Protein AF-A0A423GDA8-F1 (afdb_monomer_lite)

pLDDT: mean 80.66, std 14.63, range [35.34, 95.5]

Organism: NCBI:txid930166

Sequence (223 aa):
MKLKFILSGLAVFILALLLGIWLLYCAKISGSEFVGFIIAFAMFGLVLGFLPEIQELSLGGNVVKFKEIKREAEIAIEQLKMARLDLMKYSLATVVGGRRDADQELYEIDPRIERYYLMVDIAEKQGIAALMSPELSKAAEILLKSVTYVLQCRMLGGELQFDSEVIYQPLQLSALVLSDKALMGAKKHEDTLEGFKSQVLEILGVYTKLFSVYEKYHQGKPS

Radius of gyration: 35.89 Å; chains: 1; bounding box: 84×36×87 Å

Structure (mmCIF, N/CA/C/O backbone):
data_AF-A0A423GDA8-F1
#
_entry.id   AF-A0A423GDA8-F1
#
loop_
_atom_site.group_PDB
_atom_site.id
_atom_site.type_symbol
_atom_site.label_atom_id
_atom_site.label_alt_id
_atom_site.label_comp_id
_atom_site.label_asym_id
_atom_site.label_entity_id
_atom_site.label_seq_id
_atom_site.pdbx_PDB_ins_code
_atom_site.Cartn_x
_atom_site.Cartn_y
_atom_site.Cartn_z
_atom_site.occupancy
_atom_site.B_iso_or_equiv
_atom_site.auth_seq_id
_atom_site.auth_comp_id
_atom_site.auth_asym_id
_atom_site.auth_atom_id
_atom_site.pdbx_PDB_model_num
ATOM 1 N N . MET A 1 1 ? -21.762 -7.969 49.033 1.00 61.94 1 MET A N 1
ATOM 2 C CA . MET A 1 1 ? -22.958 -7.271 48.499 1.00 61.94 1 MET A CA 1
ATOM 3 C C . MET A 1 1 ? -23.594 -8.035 47.335 1.00 61.94 1 MET A C 1
ATOM 5 O O . MET A 1 1 ? -24.790 -8.279 47.401 1.00 61.94 1 MET A O 1
ATOM 9 N N . LYS A 1 2 ? -22.806 -8.511 46.356 1.00 66.75 2 LYS A N 1
ATOM 10 C CA . LYS A 1 2 ? -23.250 -9.290 45.175 1.00 66.75 2 LYS A CA 1
ATOM 11 C C . LYS A 1 2 ? -24.205 -10.454 45.467 1.00 66.75 2 LYS A C 1
ATOM 13 O O . LYS A 1 2 ? -25.259 -10.551 44.852 1.00 66.75 2 LYS A O 1
ATOM 18 N N . LEU A 1 3 ? -23.895 -11.268 46.478 1.00 78.19 3 LEU A N 1
ATOM 19 C CA . LEU A 1 3 ? -24.734 -12.411 46.858 1.00 78.19 3 LEU A CA 1
ATOM 20 C C . LEU A 1 3 ? -26.174 -12.003 47.222 1.00 78.19 3 LEU A C 1
ATOM 22 O O . LEU A 1 3 ? -27.106 -12.731 46.908 1.00 78.19 3 LEU A O 1
ATOM 26 N N . LYS A 1 4 ? -26.378 -10.822 47.826 1.00 83.12 4 LYS A N 1
ATOM 27 C CA . LYS A 1 4 ? -27.717 -10.345 48.213 1.00 83.12 4 LYS A CA 1
ATOM 28 C C . LYS A 1 4 ? -28.581 -9.985 46.997 1.00 83.12 4 LYS A C 1
ATOM 30 O O . LYS A 1 4 ? -29.772 -10.261 47.026 1.00 83.12 4 LYS A O 1
ATOM 35 N N . PHE A 1 5 ? -27.983 -9.430 45.940 1.00 83.44 5 PHE A N 1
ATOM 36 C CA . PHE A 1 5 ? -28.680 -9.084 44.692 1.00 83.44 5 PHE A CA 1
ATOM 37 C C . PHE A 1 5 ? -29.019 -10.316 43.849 1.00 83.44 5 PHE A C 1
ATOM 39 O O . PHE A 1 5 ? -30.110 -10.414 43.293 1.00 83.44 5 PHE A O 1
ATOM 46 N N . ILE A 1 6 ? -28.114 -11.298 43.814 1.00 85.88 6 ILE A N 1
ATOM 47 C CA . ILE A 1 6 ? -28.376 -12.592 43.171 1.00 85.88 6 ILE A CA 1
ATOM 48 C C . ILE A 1 6 ? -29.514 -13.316 43.904 1.00 85.88 6 ILE A C 1
ATOM 50 O O . ILE A 1 6 ? -30.458 -13.783 43.271 1.00 85.88 6 ILE A O 1
ATOM 54 N N . LEU A 1 7 ? -29.474 -13.344 45.242 1.00 88.81 7 LEU A N 1
ATOM 55 C CA . LEU A 1 7 ? -30.542 -13.926 46.059 1.00 88.81 7 LEU A CA 1
ATOM 56 C C . LEU A 1 7 ? -31.876 -13.188 45.885 1.00 88.81 7 LEU A C 1
ATOM 58 O O . LEU A 1 7 ? -32.914 -13.839 45.813 1.00 88.81 7 LEU A O 1
ATOM 62 N N . SER A 1 8 ? -31.872 -11.855 45.776 1.00 87.25 8 SER A N 1
ATOM 63 C CA . SER A 1 8 ? -33.102 -11.093 45.540 1.00 87.25 8 SER A CA 1
ATOM 64 C C . SER A 1 8 ? -33.670 -11.326 44.139 1.00 87.25 8 SER A C 1
ATOM 66 O O . SER A 1 8 ? -34.877 -11.487 44.002 1.00 87.25 8 SER A O 1
ATOM 68 N N . GLY A 1 9 ? -32.821 -11.398 43.106 1.00 87.56 9 GLY A N 1
ATOM 69 C CA . GLY A 1 9 ? -33.244 -11.728 41.741 1.00 87.56 9 GLY A CA 1
ATOM 70 C C . GLY A 1 9 ? -33.853 -13.131 41.650 1.00 87.56 9 GLY A C 1
ATOM 71 O O . GLY A 1 9 ? -34.925 -13.304 41.071 1.00 87.56 9 GLY A O 1
ATOM 72 N N . LEU A 1 10 ? -33.226 -14.115 42.307 1.00 89.56 10 LEU A N 1
ATOM 73 C CA . LEU A 1 10 ? -33.748 -15.480 42.409 1.00 89.56 10 LEU A CA 1
ATOM 74 C C . LEU A 1 10 ? -35.091 -15.521 43.158 1.00 89.56 10 LEU A C 1
ATOM 76 O O . LEU A 1 10 ? -36.026 -16.179 42.708 1.00 89.56 10 LEU A O 1
ATOM 80 N N . ALA A 1 11 ? -35.213 -14.792 44.271 1.00 90.81 11 ALA A N 1
ATOM 81 C CA . ALA A 1 11 ? -36.449 -14.726 45.048 1.00 90.81 11 ALA A CA 1
ATOM 82 C C . ALA A 1 11 ? -37.612 -14.125 44.241 1.00 90.81 11 ALA A C 1
ATOM 84 O O . ALA A 1 11 ? -38.716 -14.669 44.264 1.00 90.81 11 ALA A O 1
ATOM 85 N N . VAL A 1 12 ? -37.362 -13.049 43.486 1.00 89.75 12 VAL A N 1
ATOM 86 C CA . VAL A 1 12 ? -38.362 -12.433 42.597 1.00 89.75 12 VAL A CA 1
ATOM 87 C C . VAL A 1 12 ? -38.801 -13.412 41.508 1.00 89.75 12 VAL A C 1
ATOM 89 O O . VAL A 1 12 ? -39.996 -13.524 41.241 1.00 89.75 12 VAL A O 1
ATOM 92 N N . PHE A 1 13 ? -37.866 -14.161 40.918 1.00 90.56 13 PHE A N 1
ATOM 93 C CA . PHE A 1 13 ? -38.194 -15.151 39.893 1.00 90.56 13 PHE A CA 1
ATOM 94 C C . PHE A 1 13 ? -39.035 -16.309 40.444 1.00 90.56 13 PHE A C 1
ATOM 96 O O . PHE A 1 13 ? -40.042 -16.671 39.842 1.00 90.56 13 PHE A O 1
ATOM 103 N N . ILE A 1 14 ? -38.677 -16.852 41.613 1.00 92.44 14 ILE A N 1
ATOM 104 C CA . ILE A 1 14 ? -39.451 -17.918 42.272 1.00 92.44 14 ILE A CA 1
ATOM 105 C C . ILE A 1 14 ? -40.867 -17.430 42.600 1.00 92.44 14 ILE A C 1
ATOM 107 O O . ILE A 1 14 ? -41.840 -18.145 42.361 1.00 92.44 14 ILE A O 1
ATOM 111 N N . LEU A 1 15 ? -40.999 -16.204 43.110 1.00 93.25 15 LEU A N 1
ATOM 112 C CA . LEU A 1 15 ? -42.295 -15.625 43.452 1.00 93.25 15 LEU A CA 1
ATOM 113 C C . LEU A 1 15 ? -43.159 -15.388 42.206 1.00 93.25 15 LEU A C 1
ATOM 115 O O . LEU A 1 15 ? -44.347 -15.708 42.215 1.00 93.25 15 LEU A O 1
ATOM 119 N N . ALA A 1 16 ? -42.560 -14.908 41.115 1.00 91.00 16 ALA A N 1
ATOM 120 C CA . ALA A 1 16 ? -43.233 -14.791 39.827 1.00 91.00 16 ALA A CA 1
ATOM 121 C C . ALA A 1 16 ? -43.655 -16.163 39.281 1.00 91.00 16 ALA A C 1
ATOM 123 O O . ALA A 1 16 ? -44.766 -16.306 38.784 1.00 91.00 16 ALA A O 1
ATOM 124 N N . LEU A 1 17 ? -42.827 -17.197 39.425 1.00 92.25 17 LEU A N 1
ATOM 125 C CA . LEU A 1 17 ? -43.158 -18.545 38.968 1.00 92.25 17 LEU A CA 1
ATOM 126 C C . LEU A 1 17 ? -44.370 -19.113 39.719 1.00 92.25 17 LEU A C 1
ATOM 128 O O . LEU A 1 17 ? -45.304 -19.610 39.089 1.00 92.25 17 LEU A O 1
ATOM 132 N N . LEU A 1 18 ? -44.406 -18.964 41.046 1.00 94.38 18 LEU A N 1
ATOM 133 C CA . LEU A 1 18 ? -45.558 -19.354 41.865 1.00 94.38 18 LEU A CA 1
ATOM 134 C C . LEU A 1 18 ? -46.826 -18.575 41.481 1.00 94.38 18 LEU A C 1
ATOM 136 O O . LEU A 1 18 ? -47.890 -19.174 41.325 1.00 94.38 18 LEU A O 1
ATOM 140 N N . LEU A 1 19 ? -46.711 -17.258 41.276 1.00 92.75 19 LEU A N 1
ATOM 141 C CA . LEU A 1 19 ? -47.828 -16.412 40.849 1.00 92.75 19 LEU A CA 1
ATOM 142 C C . LEU A 1 19 ? -48.338 -16.801 39.452 1.00 92.75 19 LEU A C 1
ATOM 144 O O . LEU A 1 19 ? -49.544 -16.881 39.232 1.00 92.75 19 LEU A O 1
ATOM 148 N N . GLY A 1 20 ? -47.428 -17.070 38.516 1.00 91.75 20 GLY A N 1
ATOM 149 C CA . GLY A 1 20 ? -47.751 -17.485 37.154 1.00 91.75 20 GLY A CA 1
ATOM 150 C C . GLY A 1 20 ? -48.481 -18.826 37.125 1.00 91.75 20 GLY A C 1
ATOM 151 O O . GLY A 1 20 ? -49.491 -18.950 36.435 1.00 91.75 20 GLY A O 1
ATOM 152 N N . ILE A 1 21 ? -48.029 -19.807 37.918 1.00 92.31 21 ILE A N 1
ATOM 153 C CA . ILE A 1 21 ? -48.708 -21.106 38.056 1.00 92.31 21 ILE A CA 1
ATOM 154 C C . ILE A 1 21 ? -50.105 -20.922 38.652 1.00 92.31 21 ILE A C 1
ATOM 156 O O . ILE A 1 21 ? -51.064 -21.502 38.146 1.00 92.31 21 ILE A O 1
ATOM 160 N N . TRP A 1 22 ? -50.240 -20.093 39.692 1.00 94.31 22 TRP A N 1
ATOM 161 C CA . TRP A 1 22 ? -51.544 -19.783 40.280 1.00 94.31 22 TRP A CA 1
ATOM 162 C C . TRP A 1 22 ? -52.491 -19.167 39.242 1.00 94.31 22 TRP A C 1
ATOM 164 O O . TRP A 1 22 ? -53.631 -19.606 39.095 1.00 94.31 22 TRP A O 1
ATOM 174 N N . LEU A 1 23 ? -52.032 -18.152 38.505 1.00 90.88 23 LEU A N 1
ATOM 175 C CA . LEU A 1 23 ? -52.826 -17.464 37.482 1.00 90.88 23 LEU A CA 1
ATOM 176 C C . LEU A 1 23 ? -53.257 -18.407 36.353 1.00 90.88 23 LEU A C 1
ATOM 178 O O . LEU A 1 23 ? -54.398 -18.316 35.889 1.00 90.88 23 LEU A O 1
ATOM 182 N N . LEU A 1 24 ? -52.372 -19.321 35.948 1.00 90.94 24 LEU A N 1
ATOM 183 C CA . LEU A 1 24 ? -52.668 -20.348 34.953 1.00 90.94 24 LEU A CA 1
ATOM 184 C C . LEU A 1 24 ? -53.720 -21.337 35.477 1.00 90.94 24 LEU A C 1
ATOM 186 O O . LEU A 1 24 ? -54.671 -21.652 34.766 1.00 90.94 24 LEU A O 1
ATOM 190 N N . TYR A 1 25 ? -53.607 -21.768 36.737 1.00 92.31 25 TYR A N 1
ATOM 191 C CA . TYR A 1 25 ? -54.580 -22.665 37.370 1.00 92.31 25 TYR A CA 1
ATOM 192 C C . TYR A 1 25 ? -55.969 -22.023 37.510 1.00 92.31 25 TYR A C 1
ATOM 194 O O . TYR A 1 25 ? -56.986 -22.675 37.286 1.00 92.31 25 TYR A O 1
ATOM 202 N N . CYS A 1 26 ? -56.033 -20.723 37.810 1.00 91.81 26 CYS A N 1
ATOM 203 C CA . CYS A 1 26 ? -57.285 -19.962 37.840 1.00 91.81 26 CYS A CA 1
ATOM 204 C C . CYS A 1 26 ? -57.837 -19.603 36.446 1.00 91.81 26 CYS A C 1
ATOM 206 O O . CYS A 1 26 ? -58.804 -18.841 36.372 1.00 91.81 26 CYS A O 1
ATOM 208 N N . ALA A 1 27 ? -57.224 -20.094 35.359 1.00 88.94 27 ALA A N 1
ATOM 209 C CA . ALA A 1 27 ? -57.578 -19.789 33.970 1.00 88.94 27 ALA A CA 1
ATOM 210 C C . ALA A 1 27 ? -57.648 -18.277 33.662 1.00 88.94 27 ALA A C 1
ATOM 212 O O . ALA A 1 27 ? -58.421 -17.836 32.813 1.00 88.94 27 ALA A O 1
ATOM 213 N N . LYS A 1 28 ? -56.857 -17.461 34.377 1.00 89.88 28 LYS A N 1
ATOM 214 C CA . LYS A 1 28 ? -56.782 -16.001 34.179 1.00 89.88 28 LYS A CA 1
ATOM 215 C C . LYS A 1 28 ? -55.814 -15.602 33.072 1.00 89.88 28 LYS A C 1
ATOM 217 O O . LYS A 1 28 ? -55.936 -14.501 32.549 1.00 89.88 28 LYS A O 1
ATOM 222 N N . ILE A 1 29 ? -54.876 -16.487 32.749 1.00 91.62 29 ILE A N 1
ATOM 223 C CA . ILE A 1 29 ? -53.926 -16.354 31.647 1.00 91.62 29 ILE A CA 1
ATOM 224 C C . ILE A 1 29 ? -53.916 -17.655 30.843 1.00 91.62 29 ILE A C 1
ATOM 226 O O . ILE A 1 29 ? -54.099 -18.743 31.392 1.00 91.62 29 ILE A O 1
ATOM 230 N N . SER A 1 30 ? -53.701 -17.541 29.541 1.00 91.62 30 SER A N 1
ATOM 231 C CA . SER A 1 30 ? -53.479 -18.661 28.630 1.00 91.62 30 SER A CA 1
ATOM 232 C C . SER A 1 30 ? -52.065 -19.236 28.776 1.00 91.62 30 SER A C 1
ATOM 234 O O . SER A 1 30 ? -51.155 -18.593 29.305 1.00 91.62 30 SER A O 1
ATOM 236 N N . GLY A 1 31 ? -51.845 -20.449 28.260 1.00 85.00 31 GLY A N 1
ATOM 237 C CA . GLY A 1 31 ? -50.523 -21.085 28.286 1.00 85.00 31 GLY A CA 1
ATOM 238 C C . GLY A 1 31 ? -49.433 -20.248 27.600 1.00 85.00 31 GLY A C 1
ATOM 239 O O . GLY A 1 31 ? -48.315 -20.171 28.103 1.00 85.00 31 GLY A O 1
ATOM 240 N N . SER A 1 32 ? -49.758 -19.555 26.504 1.00 88.38 32 SER A N 1
ATOM 241 C CA . SER A 1 32 ? -48.828 -18.641 25.825 1.00 88.38 32 SER A CA 1
ATOM 242 C C . SER A 1 32 ? -48.494 -17.405 26.662 1.00 88.38 32 SER A C 1
ATOM 244 O O . SER A 1 32 ? -47.336 -16.993 26.716 1.00 88.38 32 SER A O 1
ATOM 246 N N . GLU A 1 33 ? -49.483 -16.833 27.352 1.00 88.31 33 GLU A N 1
ATOM 247 C CA . GLU A 1 33 ? -49.284 -15.675 28.235 1.00 88.31 33 GLU A CA 1
ATOM 248 C C . GLU A 1 33 ? -48.465 -16.046 29.474 1.00 88.31 33 GLU A C 1
ATOM 250 O O . GLU A 1 33 ? -47.612 -15.269 29.895 1.00 88.31 33 GLU A O 1
ATOM 255 N N . PHE A 1 34 ? -48.649 -17.255 30.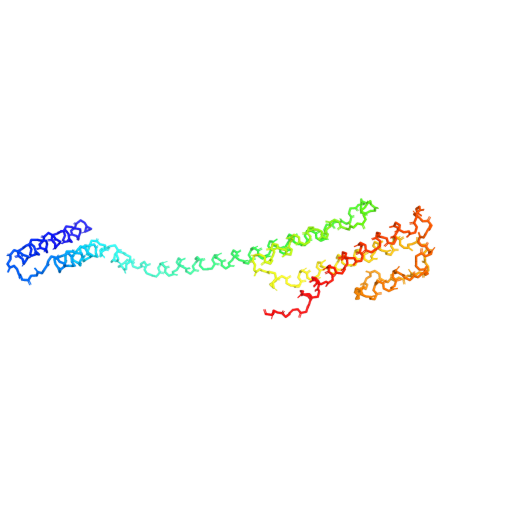012 1.00 90.25 34 PHE A N 1
ATOM 256 C CA . PHE A 1 34 ? -47.809 -17.789 31.084 1.00 90.25 34 PHE A CA 1
ATOM 257 C C . PHE A 1 34 ? -46.338 -17.883 30.662 1.00 90.25 34 PHE A C 1
ATOM 259 O O . PHE A 1 34 ? -45.464 -17.410 31.386 1.00 90.25 34 PHE A O 1
ATOM 266 N N . VAL A 1 35 ? -46.045 -18.426 29.476 1.00 90.00 35 VAL A N 1
ATOM 267 C CA . VAL A 1 35 ? -44.662 -18.504 28.975 1.00 90.00 35 VAL A CA 1
ATOM 268 C C . VAL A 1 35 ? -44.058 -17.105 28.820 1.00 90.00 35 VAL A C 1
ATOM 270 O O . VAL A 1 35 ? -42.944 -16.869 29.288 1.00 90.00 35 VAL A O 1
ATOM 273 N N . GLY A 1 36 ? -44.802 -16.157 28.241 1.00 89.25 36 GLY A N 1
ATOM 274 C CA . GLY A 1 36 ? -44.364 -14.761 28.129 1.00 89.25 36 GLY A CA 1
ATOM 275 C C . GLY A 1 36 ? -44.095 -14.109 29.490 1.00 89.25 36 GLY A C 1
ATOM 276 O O . GLY A 1 36 ? -43.071 -13.449 29.672 1.00 89.25 36 GLY A O 1
ATOM 277 N N . PHE A 1 37 ? -44.965 -14.358 30.470 1.00 88.69 37 PHE A N 1
ATOM 278 C CA . PHE A 1 37 ? -44.820 -13.879 31.843 1.00 88.69 37 PHE A CA 1
ATOM 279 C C . PHE A 1 37 ? -43.548 -14.426 32.511 1.00 88.69 37 PHE A C 1
ATOM 281 O O . PHE A 1 37 ? -42.764 -13.660 33.072 1.00 88.69 37 PHE A O 1
ATOM 288 N N . ILE A 1 38 ? -43.287 -15.732 32.398 1.00 92.31 38 ILE A N 1
ATOM 289 C CA . ILE A 1 38 ? -42.083 -16.354 32.967 1.00 92.31 38 ILE A CA 1
ATOM 290 C C . ILE A 1 38 ? -40.809 -15.825 32.299 1.00 92.31 38 ILE A C 1
ATOM 292 O O . ILE A 1 38 ? -39.848 -15.514 33.001 1.00 92.31 38 ILE A O 1
ATOM 296 N N . ILE A 1 39 ? -40.795 -15.665 30.972 1.00 90.50 39 ILE A N 1
ATOM 297 C CA . ILE A 1 39 ? -39.636 -15.116 30.248 1.00 90.50 39 ILE A CA 1
ATOM 298 C C . ILE A 1 39 ? -39.349 -13.674 30.688 1.00 90.50 39 ILE A C 1
ATOM 300 O O . ILE A 1 39 ? -38.196 -13.338 30.965 1.00 90.50 39 ILE A O 1
ATOM 304 N N . ALA A 1 40 ? -40.381 -12.835 30.816 1.00 88.88 40 ALA A N 1
ATOM 305 C CA . ALA A 1 40 ? -40.221 -11.454 31.267 1.00 88.88 40 ALA A CA 1
ATOM 306 C C . ALA A 1 40 ? -39.598 -11.389 32.671 1.00 88.88 40 ALA A C 1
ATOM 308 O O . ALA A 1 40 ? -38.614 -10.679 32.885 1.00 88.88 40 ALA A O 1
ATOM 309 N N . PHE A 1 41 ? -40.106 -12.180 33.620 1.00 90.12 41 PHE A N 1
ATOM 310 C CA . PHE A 1 41 ? -39.568 -12.205 34.981 1.00 90.12 41 PHE A CA 1
ATOM 311 C C . PHE A 1 41 ? -38.198 -12.890 35.091 1.00 90.12 41 PHE A C 1
ATOM 313 O O . PHE A 1 41 ? -37.403 -12.502 35.949 1.00 90.12 41 PHE A O 1
ATOM 320 N N . ALA A 1 42 ? -37.867 -13.835 34.204 1.00 87.44 42 ALA A N 1
ATOM 321 C CA . ALA A 1 42 ? -36.515 -14.390 34.094 1.00 87.44 42 ALA A CA 1
ATOM 322 C C . ALA A 1 42 ? -35.506 -13.313 33.665 1.00 87.44 42 ALA A C 1
ATOM 324 O O . ALA A 1 42 ? -34.443 -13.175 34.273 1.00 87.44 42 ALA A O 1
ATOM 325 N N . MET A 1 43 ? -35.863 -12.498 32.666 1.00 89.25 43 MET A N 1
ATOM 326 C CA . MET A 1 43 ? -35.039 -11.366 32.240 1.00 89.25 43 MET A CA 1
ATOM 327 C C . MET A 1 43 ? -34.890 -10.318 33.346 1.00 89.25 43 MET A C 1
ATOM 329 O O . MET A 1 43 ? -33.779 -9.860 33.603 1.00 89.25 43 MET A O 1
ATOM 333 N N . PHE A 1 44 ? -35.972 -9.976 34.053 1.00 86.94 44 PHE A N 1
ATOM 334 C CA . PHE A 1 44 ? -35.902 -9.066 35.202 1.00 86.94 44 PHE A CA 1
ATOM 335 C C . PHE A 1 44 ? -34.994 -9.600 36.320 1.00 86.94 44 PHE A C 1
ATOM 337 O O . PHE A 1 44 ? -34.192 -8.843 36.868 1.00 86.94 44 PHE A O 1
ATOM 344 N N . GLY A 1 45 ? -35.069 -10.897 36.633 1.00 84.62 45 GLY A N 1
ATOM 345 C CA . GLY A 1 45 ? -34.194 -11.539 37.616 1.00 84.62 45 GLY A CA 1
ATOM 346 C C . GLY A 1 45 ? -32.714 -11.463 37.228 1.00 84.62 45 GLY A C 1
ATOM 347 O O . GLY A 1 45 ? -31.876 -11.140 38.071 1.00 84.62 45 GLY A O 1
ATOM 348 N N . LEU A 1 46 ? -32.399 -11.675 35.945 1.00 83.88 46 LEU A N 1
ATOM 349 C CA . LEU A 1 46 ? -31.045 -11.507 35.407 1.00 83.88 46 LEU A CA 1
ATOM 350 C C . LEU A 1 46 ? -30.557 -10.060 35.546 1.00 83.88 46 LEU A C 1
ATOM 352 O O . LEU A 1 46 ? -29.469 -9.833 36.070 1.00 83.88 46 LEU A O 1
ATOM 356 N N . VAL A 1 47 ? -31.371 -9.077 35.150 1.00 85.75 47 VAL A N 1
ATOM 357 C CA . VAL A 1 47 ? -31.023 -7.649 35.265 1.00 85.75 47 VAL A CA 1
ATOM 358 C C . VAL A 1 47 ? -30.739 -7.259 36.718 1.00 85.75 47 VAL A C 1
ATOM 360 O O . VAL A 1 47 ? -29.757 -6.568 36.983 1.00 85.75 47 VAL A O 1
ATOM 363 N N . LEU A 1 48 ? -31.540 -7.738 37.676 1.00 84.06 48 LEU A N 1
ATOM 364 C CA . LEU A 1 48 ? -31.310 -7.494 39.105 1.00 84.06 48 LEU A CA 1
ATOM 365 C C . LEU A 1 48 ? -30.024 -8.158 39.621 1.00 84.06 48 LEU A C 1
ATOM 367 O O . LEU A 1 48 ? -29.330 -7.571 40.452 1.00 84.06 48 LEU A O 1
ATOM 371 N N . GLY A 1 49 ? -29.685 -9.348 39.117 1.00 79.94 49 GLY A N 1
ATOM 372 C CA . GLY A 1 49 ? -28.442 -10.047 39.451 1.00 79.94 49 GLY A CA 1
ATOM 373 C C . GLY A 1 49 ? -27.186 -9.323 38.954 1.00 79.94 49 GLY A C 1
ATOM 374 O O . GLY A 1 49 ? -26.185 -9.289 39.669 1.00 79.94 49 GLY A O 1
ATOM 375 N N . PHE A 1 50 ? -27.261 -8.692 37.777 1.00 77.62 50 PHE A N 1
ATOM 376 C CA . PHE A 1 50 ? -26.171 -7.910 37.173 1.00 77.62 50 PHE A CA 1
ATOM 377 C C . PHE A 1 50 ? -26.140 -6.434 37.602 1.00 77.62 50 PHE A C 1
ATOM 379 O O . PHE A 1 50 ? -25.151 -5.737 37.376 1.00 77.62 50 PHE A O 1
ATOM 386 N N . LEU A 1 51 ? -27.185 -5.946 38.274 1.00 76.88 51 LEU A N 1
ATOM 387 C CA . LEU A 1 51 ? -27.275 -4.576 38.781 1.00 76.88 51 LEU A CA 1
ATOM 388 C C . LEU A 1 51 ? -26.059 -4.118 39.616 1.00 76.88 51 LEU A C 1
ATOM 390 O O . LEU A 1 51 ? -25.574 -3.013 39.365 1.00 76.88 51 LEU A O 1
ATOM 394 N N . PRO A 1 52 ? -25.512 -4.912 40.564 1.00 67.69 52 PRO A N 1
ATOM 395 C CA . PRO A 1 52 ? -24.312 -4.514 41.300 1.00 67.69 52 PRO A CA 1
ATOM 396 C C . PRO A 1 52 ? -23.066 -4.423 40.414 1.00 67.69 52 PRO A C 1
ATOM 398 O O . PRO A 1 52 ? -22.180 -3.638 40.718 1.00 67.69 52 PRO A O 1
ATOM 401 N N . GLU A 1 53 ? -22.986 -5.174 39.317 1.00 65.75 53 GLU A N 1
ATOM 402 C CA . GLU A 1 53 ? -21.852 -5.126 38.387 1.00 65.75 53 GLU A CA 1
ATOM 403 C C . GLU A 1 53 ? -21.883 -3.832 37.558 1.00 65.75 53 GLU A C 1
ATOM 405 O O . GLU A 1 53 ? -20.867 -3.161 37.392 1.00 65.75 53 GLU A O 1
ATOM 410 N N . ILE A 1 54 ? -23.083 -3.395 37.164 1.00 62.31 54 ILE A N 1
ATOM 411 C CA . ILE A 1 54 ? -23.322 -2.093 36.524 1.00 62.31 54 ILE A CA 1
ATOM 412 C C . ILE A 1 54 ? -23.057 -0.936 37.508 1.00 62.31 54 ILE A C 1
ATOM 414 O O . ILE A 1 54 ? -22.490 0.090 37.130 1.00 62.31 54 ILE A O 1
ATOM 418 N N . GLN A 1 55 ? -23.430 -1.092 38.784 1.00 55.25 55 GLN A N 1
ATOM 419 C CA . GLN A 1 55 ? -23.199 -0.077 39.819 1.00 55.25 55 GLN A CA 1
ATOM 420 C C . GLN A 1 55 ? -21.726 0.011 40.258 1.00 55.25 55 GLN A C 1
ATOM 422 O O . GLN A 1 55 ? -21.224 1.119 40.448 1.00 55.25 55 GLN A O 1
ATOM 427 N N . GLU A 1 56 ? -21.004 -1.110 40.366 1.00 52.97 56 GLU A N 1
ATOM 428 C CA . GLU A 1 56 ? -19.565 -1.144 40.685 1.00 52.97 56 GLU A CA 1
ATOM 429 C C . GLU A 1 56 ? -18.712 -0.490 39.584 1.00 52.97 56 GLU A C 1
ATOM 431 O O . GLU A 1 56 ? -17.719 0.172 39.890 1.00 52.97 56 GLU A O 1
ATOM 436 N N . LEU A 1 57 ? -19.138 -0.563 38.317 1.00 53.72 57 LEU A N 1
ATOM 437 C CA . LEU A 1 57 ? -18.518 0.190 37.220 1.00 53.72 57 LEU A CA 1
ATOM 438 C C . LEU A 1 57 ? -18.708 1.716 37.352 1.00 53.72 57 LEU A C 1
ATOM 440 O O . LEU A 1 57 ? -17.890 2.479 36.832 1.00 53.72 57 LEU A O 1
ATOM 444 N N . SER A 1 58 ? -19.741 2.178 38.069 1.00 51.16 58 SER A N 1
ATOM 445 C CA . SER A 1 58 ? -20.131 3.594 38.131 1.00 51.16 58 SER A CA 1
ATOM 446 C C . SER A 1 58 ? -19.784 4.322 39.440 1.00 51.16 58 SER A C 1
ATOM 448 O O . SER A 1 58 ? -19.692 5.549 39.417 1.00 51.16 58 SER A O 1
ATOM 450 N N . LEU A 1 59 ? -19.595 3.636 40.575 1.00 53.22 59 LEU A N 1
ATOM 451 C CA . LEU A 1 59 ? -19.529 4.292 41.899 1.00 53.22 59 LEU A CA 1
ATOM 452 C C . LEU A 1 59 ? -18.123 4.663 42.414 1.00 53.22 59 LEU A C 1
ATOM 454 O O . LEU A 1 59 ? -18.015 5.346 43.426 1.00 53.22 59 LEU A O 1
ATOM 458 N N . GLY A 1 60 ? -17.043 4.249 41.744 1.00 53.03 60 GLY A N 1
ATOM 459 C CA . GLY A 1 60 ? -15.676 4.344 42.292 1.00 53.03 60 GLY A CA 1
ATOM 460 C C . GLY A 1 60 ? -14.746 5.411 41.696 1.00 53.03 60 GLY A C 1
ATOM 461 O O . GLY A 1 60 ? -13.534 5.268 41.816 1.00 53.03 60 GLY A O 1
ATOM 462 N N . GLY A 1 61 ? -15.246 6.417 40.967 1.00 48.88 61 GLY A N 1
ATOM 463 C CA . GLY A 1 61 ? -14.376 7.314 40.177 1.00 48.88 61 GLY A CA 1
ATOM 464 C C . GLY A 1 61 ? -13.810 6.661 38.901 1.00 48.88 61 GLY A C 1
ATOM 465 O O . GLY A 1 61 ? -12.962 7.231 38.218 1.00 48.88 61 GLY A O 1
ATOM 466 N N . ASN A 1 62 ? -14.313 5.473 38.547 1.00 55.97 62 ASN A N 1
ATOM 467 C CA . ASN A 1 62 ? -13.832 4.670 37.426 1.00 55.97 62 ASN A CA 1
ATOM 468 C C . ASN A 1 62 ? -14.440 5.077 36.071 1.00 55.97 62 ASN A C 1
ATOM 470 O O . ASN A 1 62 ? -13.897 4.715 35.040 1.00 55.97 62 ASN A O 1
ATOM 474 N N . VAL A 1 63 ? -15.517 5.873 36.034 1.00 53.94 63 VAL A N 1
ATOM 475 C CA . VAL A 1 63 ? -16.079 6.401 34.770 1.00 53.94 63 VAL A CA 1
ATOM 476 C C . VAL A 1 63 ? -15.100 7.363 34.085 1.00 53.94 63 VAL A C 1
ATOM 478 O O . VAL A 1 63 ? -14.996 7.365 32.859 1.00 53.94 63 VAL A O 1
ATOM 481 N N . VAL A 1 64 ? -14.347 8.151 34.865 1.00 55.62 64 VAL A N 1
ATOM 482 C CA . VAL A 1 64 ? -13.272 9.011 34.342 1.00 55.62 64 VAL A CA 1
ATOM 483 C C . VAL A 1 64 ? -12.101 8.150 33.871 1.00 55.62 64 VAL A C 1
ATOM 485 O O . VAL A 1 64 ? -11.687 8.306 32.729 1.00 55.62 64 VAL A O 1
ATOM 488 N N . LYS A 1 65 ? -11.679 7.148 34.657 1.00 59.69 65 LYS A N 1
ATOM 489 C CA . LYS A 1 65 ? -10.632 6.194 34.250 1.00 59.69 65 LYS A CA 1
ATOM 490 C C . LYS A 1 65 ? -11.000 5.373 33.014 1.00 59.69 65 LYS A C 1
ATOM 492 O O . LYS A 1 65 ? -10.146 5.145 32.179 1.00 59.69 65 LYS A O 1
ATOM 497 N N . PHE A 1 66 ? -12.254 4.963 32.828 1.00 61.44 66 PHE A N 1
ATOM 498 C CA . PHE A 1 66 ? -12.691 4.278 31.605 1.00 61.44 66 PHE A CA 1
ATOM 499 C C . PHE A 1 66 ? -12.667 5.203 30.389 1.00 61.44 66 PHE A C 1
ATOM 501 O O . PHE A 1 66 ? -12.292 4.768 29.303 1.00 61.44 66 PHE A O 1
ATOM 508 N N . LYS A 1 67 ? -13.045 6.477 30.553 1.00 66.94 67 LYS A N 1
ATOM 509 C CA . LYS A 1 67 ? -12.894 7.481 29.493 1.00 66.94 67 LYS A CA 1
ATOM 510 C C . LYS A 1 67 ? -11.422 7.756 29.187 1.00 66.94 67 LYS A C 1
ATOM 512 O O . LYS A 1 67 ? -11.086 7.882 28.017 1.00 66.94 67 LYS A O 1
ATOM 517 N N . GLU A 1 68 ? -10.561 7.807 30.200 1.00 74.12 68 GLU A N 1
ATOM 518 C CA . GLU A 1 68 ? -9.110 7.955 30.046 1.00 74.12 68 GLU A CA 1
ATOM 519 C C . GLU A 1 68 ? -8.496 6.741 29.354 1.00 74.12 68 GLU A C 1
ATOM 521 O O . GLU A 1 68 ? -7.848 6.921 28.336 1.00 74.12 68 GLU A O 1
ATOM 526 N N . ILE A 1 69 ? -8.795 5.517 29.798 1.00 72.94 69 ILE A N 1
ATOM 527 C CA . ILE A 1 69 ? -8.345 4.267 29.165 1.00 72.94 69 ILE A CA 1
ATOM 528 C C . ILE A 1 69 ? -8.839 4.187 27.718 1.00 72.94 69 ILE A C 1
ATOM 530 O O . ILE A 1 69 ? -8.086 3.806 26.827 1.00 72.94 69 ILE A O 1
ATOM 534 N N . LYS A 1 70 ? -10.093 4.576 27.449 1.00 77.44 70 LYS A N 1
ATOM 535 C CA . LYS A 1 70 ? -10.616 4.640 26.080 1.00 77.44 70 LYS A CA 1
ATOM 536 C C . LYS A 1 70 ? -9.855 5.673 25.245 1.00 77.44 70 LYS A C 1
ATOM 538 O O . LYS A 1 70 ? -9.484 5.368 24.119 1.00 77.44 70 LYS A O 1
ATOM 543 N N . ARG A 1 71 ? -9.589 6.861 25.797 1.00 81.44 71 ARG A N 1
ATOM 544 C CA . ARG A 1 71 ? -8.813 7.914 25.128 1.00 81.44 71 ARG A CA 1
ATOM 545 C C . ARG A 1 71 ? -7.372 7.475 24.870 1.00 81.44 71 ARG A C 1
ATOM 547 O O . ARG A 1 71 ? -6.849 7.714 23.792 1.00 81.44 71 ARG A O 1
ATOM 554 N N . GLU A 1 72 ? -6.732 6.828 25.835 1.00 84.50 72 GLU A N 1
ATOM 555 C CA . GLU A 1 72 ? -5.385 6.270 25.704 1.00 84.50 72 GLU A CA 1
ATOM 556 C C . GLU A 1 72 ? -5.341 5.175 24.639 1.00 84.50 72 GLU A C 1
ATOM 558 O O . GLU A 1 72 ? -4.428 5.164 23.818 1.00 84.50 72 GLU A O 1
ATOM 563 N N . ALA A 1 73 ? -6.354 4.308 24.585 1.00 83.94 73 ALA A N 1
ATOM 564 C CA . ALA A 1 73 ? -6.484 3.309 23.532 1.00 83.94 73 ALA A CA 1
ATOM 565 C C . ALA A 1 73 ? -6.698 3.952 22.151 1.00 83.94 73 ALA A C 1
ATOM 567 O O . ALA A 1 73 ? -6.080 3.521 21.181 1.00 83.94 73 ALA A O 1
ATOM 568 N N . GLU A 1 74 ? -7.527 4.995 22.047 1.00 89.12 74 GLU A N 1
ATOM 569 C CA . GLU A 1 74 ? -7.721 5.759 20.806 1.00 89.12 74 GLU A CA 1
ATOM 570 C C . GLU A 1 74 ? -6.406 6.399 20.333 1.00 89.12 74 GLU A C 1
ATOM 572 O O . GLU A 1 74 ? -6.036 6.233 19.169 1.00 89.12 74 GLU A O 1
ATOM 577 N N . ILE A 1 75 ? -5.653 7.028 21.244 1.00 92.12 75 ILE A N 1
ATOM 578 C CA . ILE A 1 75 ? -4.326 7.597 20.964 1.00 92.12 75 ILE A CA 1
ATOM 579 C C . ILE A 1 75 ? -3.348 6.503 20.519 1.00 92.12 75 ILE A C 1
ATOM 581 O O . ILE A 1 75 ? -2.645 6.675 19.526 1.00 92.12 75 ILE A O 1
ATOM 585 N N . ALA A 1 76 ? -3.306 5.362 21.210 1.00 88.06 76 ALA A N 1
ATOM 586 C CA . ALA A 1 76 ? -2.422 4.253 20.857 1.00 88.06 76 ALA A CA 1
ATOM 587 C C . ALA A 1 76 ? -2.762 3.661 19.479 1.00 88.06 76 ALA A C 1
ATOM 589 O O . ALA A 1 76 ? -1.864 3.335 18.703 1.00 88.06 76 ALA A O 1
ATOM 590 N N . ILE A 1 77 ? -4.051 3.556 19.138 1.00 89.94 77 ILE A N 1
ATOM 591 C CA . ILE A 1 77 ? -4.505 3.118 17.812 1.00 89.94 77 ILE A CA 1
ATOM 592 C C . ILE A 1 77 ? -4.067 4.117 16.740 1.00 89.94 77 ILE A C 1
ATOM 594 O O . ILE A 1 77 ? -3.626 3.707 15.666 1.00 89.94 77 ILE A O 1
ATOM 598 N N . GLU A 1 78 ? -4.186 5.415 17.006 1.00 91.50 78 GLU A N 1
ATOM 599 C CA . GLU A 1 78 ? -3.747 6.455 16.079 1.00 91.50 78 GLU A CA 1
ATOM 600 C C . GLU A 1 78 ? -2.227 6.421 15.871 1.00 91.50 78 GLU A C 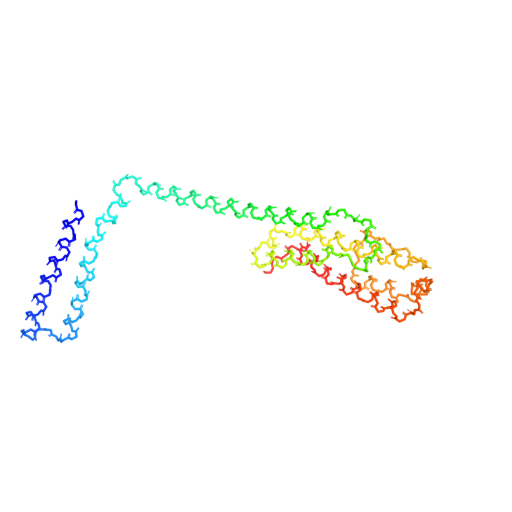1
ATOM 602 O O . GLU A 1 78 ? -1.763 6.387 14.730 1.00 91.50 78 GLU A O 1
ATOM 607 N N . GLN A 1 79 ? -1.454 6.294 16.951 1.00 89.88 79 GLN A N 1
ATOM 608 C CA . GLN A 1 79 ? -0.002 6.113 16.891 1.00 89.88 79 GLN A CA 1
ATOM 609 C C . GLN A 1 79 ? 0.387 4.852 16.113 1.00 89.88 79 GLN A C 1
ATOM 611 O O . GLN A 1 79 ? 1.295 4.898 15.286 1.00 89.88 79 GLN A O 1
ATOM 616 N N . LEU A 1 80 ? -0.322 3.736 16.309 1.00 90.81 80 LEU A N 1
ATOM 617 C CA . LEU A 1 80 ? -0.067 2.496 15.576 1.00 90.81 80 LEU A CA 1
ATOM 618 C C . LEU A 1 80 ? -0.377 2.644 14.079 1.00 90.81 80 LEU A C 1
ATOM 620 O O . LEU A 1 80 ? 0.352 2.111 13.242 1.00 90.81 80 LEU A O 1
ATOM 624 N N . LYS A 1 81 ? -1.434 3.386 13.722 1.00 87.69 81 LYS A N 1
ATOM 625 C CA . LYS A 1 81 ? -1.748 3.709 12.322 1.00 87.69 81 LYS A CA 1
ATOM 626 C C . LYS A 1 81 ? -0.645 4.550 11.680 1.00 87.69 81 LYS A C 1
ATOM 628 O O . LYS A 1 81 ? -0.257 4.248 10.554 1.00 87.69 81 LYS A O 1
ATOM 633 N N . MET A 1 82 ? -0.125 5.554 12.389 1.00 89.38 82 MET A N 1
ATOM 634 C CA . MET A 1 82 ? 0.998 6.368 11.909 1.00 89.38 82 MET A CA 1
ATOM 635 C C . MET A 1 82 ? 2.276 5.534 11.765 1.00 89.38 82 MET A C 1
ATOM 637 O O . MET A 1 82 ? 2.874 5.521 10.696 1.00 89.38 82 MET A O 1
ATOM 641 N N . ALA A 1 83 ? 2.629 4.736 12.775 1.00 90.19 83 ALA A N 1
ATOM 642 C CA . ALA A 1 83 ? 3.805 3.866 12.728 1.00 90.19 83 ALA A CA 1
ATOM 643 C C . ALA A 1 83 ? 3.737 2.852 11.574 1.00 90.19 83 ALA A C 1
ATOM 645 O O . ALA A 1 83 ? 4.731 2.598 10.897 1.00 90.19 83 ALA A O 1
ATOM 646 N N . ARG A 1 84 ? 2.549 2.293 11.309 1.00 87.69 84 ARG A N 1
ATOM 647 C CA . ARG A 1 84 ? 2.310 1.417 10.155 1.00 87.69 84 ARG A CA 1
ATOM 648 C C . ARG A 1 84 ? 2.563 2.138 8.831 1.00 87.69 84 ARG A C 1
ATOM 650 O O . ARG A 1 84 ? 3.165 1.550 7.935 1.00 87.69 84 ARG A O 1
ATOM 657 N N . LEU A 1 85 ? 2.085 3.375 8.701 1.00 91.75 85 LEU A N 1
ATOM 658 C CA . LEU A 1 85 ? 2.300 4.192 7.509 1.00 91.75 85 LEU A CA 1
ATOM 659 C C . LEU A 1 85 ? 3.796 4.467 7.305 1.00 91.75 85 LEU A C 1
ATOM 661 O O . LEU A 1 85 ? 4.312 4.233 6.215 1.00 91.75 85 LEU A O 1
ATOM 665 N N . ASP A 1 86 ? 4.496 4.888 8.356 1.00 90.50 86 ASP A N 1
ATOM 666 C CA . ASP A 1 86 ? 5.930 5.188 8.306 1.00 90.50 86 ASP A CA 1
ATOM 667 C C . ASP A 1 86 ? 6.764 3.953 7.961 1.00 90.50 86 ASP A C 1
ATOM 669 O O . ASP A 1 86 ? 7.665 4.022 7.125 1.00 90.50 86 ASP A O 1
ATOM 673 N N . LEU A 1 87 ? 6.425 2.795 8.533 1.00 90.62 87 LEU A N 1
ATOM 674 C CA . LEU A 1 87 ? 7.086 1.533 8.210 1.00 90.62 87 LEU A CA 1
ATOM 675 C C . LEU A 1 87 ? 6.878 1.144 6.741 1.00 90.62 87 LEU A C 1
ATOM 677 O O . LEU A 1 87 ? 7.816 0.688 6.090 1.00 90.62 87 LEU A O 1
ATOM 681 N N . MET A 1 88 ? 5.677 1.361 6.196 1.00 91.94 88 MET A N 1
ATOM 682 C CA . MET A 1 88 ? 5.411 1.100 4.780 1.00 91.94 88 MET A CA 1
ATOM 683 C C . MET A 1 88 ? 6.206 2.050 3.877 1.00 91.94 88 MET A C 1
ATOM 685 O O . MET A 1 88 ? 6.801 1.609 2.896 1.00 91.94 88 MET A O 1
ATOM 689 N N . LYS A 1 89 ? 6.277 3.341 4.227 1.00 92.38 89 LYS A N 1
ATOM 690 C CA . LYS A 1 89 ? 7.099 4.330 3.510 1.00 92.38 89 LYS A CA 1
ATOM 691 C C . LYS A 1 89 ? 8.577 3.949 3.533 1.00 92.38 89 LYS A C 1
ATOM 693 O O . LYS A 1 89 ? 9.232 3.964 2.494 1.00 92.38 89 LYS A O 1
ATOM 698 N N . TYR A 1 90 ? 9.083 3.548 4.696 1.00 90.19 90 TYR A N 1
ATOM 699 C CA . TYR A 1 90 ? 10.455 3.078 4.847 1.00 90.19 90 TYR A CA 1
ATOM 700 C C . TYR A 1 90 ? 10.725 1.816 4.016 1.00 90.19 90 TYR A C 1
ATOM 702 O O . TYR A 1 90 ? 11.702 1.767 3.275 1.00 90.19 90 TYR A O 1
ATOM 710 N N . SER A 1 91 ? 9.834 0.823 4.069 1.00 89.38 91 SER A N 1
ATOM 711 C CA . SER A 1 91 ? 9.951 -0.407 3.276 1.00 89.38 91 SER A CA 1
ATOM 712 C C . SER A 1 91 ? 9.916 -0.135 1.770 1.00 89.38 91 SER A C 1
ATOM 714 O O . SER A 1 91 ? 10.648 -0.749 1.000 1.00 89.38 91 SER A O 1
ATOM 716 N N . LEU A 1 92 ? 9.089 0.807 1.319 1.00 92.25 92 LEU A N 1
ATOM 717 C CA . LEU A 1 92 ? 9.071 1.214 -0.082 1.00 92.25 92 LEU A CA 1
ATOM 718 C C . LEU A 1 92 ? 10.401 1.869 -0.484 1.00 92.25 92 LEU A C 1
ATOM 720 O O . LEU A 1 92 ? 10.953 1.565 -1.543 1.00 92.25 92 LEU A O 1
ATOM 724 N N . ALA A 1 93 ? 10.940 2.734 0.378 1.00 88.12 93 ALA A N 1
ATOM 725 C CA . ALA A 1 93 ? 12.222 3.385 0.146 1.00 88.12 93 ALA A CA 1
ATOM 726 C C . ALA A 1 93 ? 13.381 2.381 0.067 1.00 88.12 93 ALA A C 1
ATOM 728 O O . ALA A 1 93 ? 14.279 2.579 -0.744 1.00 88.12 93 ALA A O 1
ATOM 729 N N . THR A 1 94 ? 13.366 1.286 0.834 1.00 85.94 94 THR A N 1
ATOM 730 C CA . THR A 1 94 ? 14.399 0.238 0.727 1.00 85.94 94 THR A CA 1
ATOM 731 C C . THR A 1 94 ? 14.260 -0.593 -0.548 1.00 85.94 94 THR A C 1
ATOM 733 O O . THR A 1 94 ? 15.272 -0.922 -1.166 1.00 85.94 94 THR A O 1
ATOM 736 N N . VAL A 1 95 ? 13.031 -0.877 -0.996 1.00 85.50 95 VAL A N 1
ATOM 737 C CA . VAL A 1 95 ? 12.772 -1.585 -2.265 1.00 85.50 95 VAL A CA 1
ATOM 738 C C . VAL A 1 95 ? 13.305 -0.798 -3.464 1.00 85.50 95 VAL A C 1
ATOM 740 O O . VAL A 1 95 ? 13.900 -1.380 -4.372 1.00 85.50 95 VAL A O 1
ATOM 743 N N . VAL A 1 96 ? 13.112 0.522 -3.471 1.00 83.75 96 VAL A N 1
ATOM 744 C CA . VAL A 1 96 ? 13.507 1.385 -4.596 1.00 83.75 96 VAL A CA 1
ATOM 745 C C . VAL A 1 96 ? 14.952 1.867 -4.466 1.00 83.75 96 VAL A C 1
ATOM 747 O O . VAL A 1 96 ? 15.687 1.886 -5.452 1.00 83.75 96 VAL A O 1
ATOM 750 N N . GLY A 1 97 ? 15.365 2.236 -3.253 1.00 73.31 97 GLY A N 1
ATOM 751 C CA . GLY A 1 97 ? 16.678 2.791 -2.921 1.00 73.31 97 GLY A CA 1
ATOM 752 C C . GLY A 1 97 ? 17.796 1.758 -2.774 1.00 73.31 97 GLY A C 1
ATOM 753 O O . GLY A 1 97 ? 18.940 2.148 -2.542 1.00 73.31 97 GLY A O 1
ATOM 754 N N . GLY A 1 98 ? 17.498 0.461 -2.918 1.00 64.44 98 GLY A N 1
ATOM 755 C CA . GLY A 1 98 ? 18.526 -0.565 -3.079 1.00 64.44 98 GLY A CA 1
ATOM 756 C C . GLY A 1 98 ? 19.520 -0.156 -4.170 1.00 64.44 98 GLY A C 1
ATOM 757 O O . GLY A 1 98 ? 19.114 0.347 -5.224 1.00 64.44 98 GLY A O 1
ATOM 758 N N . ARG A 1 99 ? 20.823 -0.322 -3.892 1.00 53.84 99 ARG A N 1
ATOM 759 C CA . ARG A 1 99 ? 21.895 -0.084 -4.870 1.00 53.84 99 ARG A CA 1
ATOM 760 C C . ARG A 1 99 ? 21.521 -0.786 -6.178 1.00 53.84 99 ARG A C 1
ATOM 762 O O . ARG A 1 99 ? 20.984 -1.891 -6.151 1.00 53.84 99 ARG A O 1
ATOM 769 N N . ARG A 1 100 ? 21.817 -0.143 -7.313 1.00 54.72 100 ARG A N 1
ATOM 770 C CA . ARG A 1 100 ? 21.967 -0.864 -8.579 1.00 54.72 100 ARG A CA 1
ATOM 771 C C . ARG A 1 100 ? 23.075 -1.882 -8.325 1.00 54.72 100 ARG A C 1
ATOM 773 O O . ARG A 1 100 ? 24.244 -1.500 -8.309 1.00 54.72 100 ARG A O 1
ATOM 780 N N . ASP A 1 101 ? 22.714 -3.108 -7.962 1.00 48.41 101 ASP A N 1
ATOM 781 C CA . ASP A 1 101 ? 23.698 -4.173 -7.842 1.00 48.41 101 ASP A CA 1
ATOM 782 C C . ASP A 1 101 ? 24.413 -4.264 -9.191 1.00 48.41 101 ASP A C 1
ATOM 784 O O . ASP A 1 101 ? 23.794 -4.063 -10.241 1.00 48.41 101 ASP A O 1
ATOM 788 N N . ALA A 1 102 ? 25.722 -4.515 -9.159 1.00 45.59 102 ALA A N 1
ATOM 789 C CA . ALA A 1 102 ? 26.549 -4.670 -10.359 1.00 45.59 102 ALA A CA 1
ATOM 790 C C . ALA A 1 102 ? 25.973 -5.721 -11.336 1.00 45.59 102 ALA A C 1
ATOM 792 O O . ALA A 1 102 ? 26.279 -5.713 -12.521 1.00 45.59 102 ALA A O 1
ATOM 793 N N . ASP A 1 103 ? 25.067 -6.560 -10.837 1.00 44.88 103 ASP A N 1
ATOM 794 C CA . ASP A 1 103 ? 24.369 -7.628 -11.535 1.00 44.88 103 ASP A CA 1
ATOM 795 C C . ASP A 1 103 ? 23.158 -7.139 -12.361 1.00 44.88 103 ASP A C 1
ATOM 797 O O . ASP A 1 103 ? 22.537 -7.940 -13.054 1.00 44.88 103 ASP A O 1
ATOM 801 N N . GLN A 1 104 ? 22.783 -5.849 -12.327 1.00 51.41 104 GLN A N 1
ATOM 802 C CA . GLN A 1 104 ? 21.678 -5.322 -13.154 1.00 51.41 104 GLN A CA 1
ATOM 803 C C . GLN A 1 104 ? 21.945 -5.414 -14.663 1.00 51.41 104 GLN A C 1
ATOM 805 O O . GLN A 1 104 ? 20.989 -5.431 -15.432 1.00 51.41 104 GLN A O 1
ATOM 810 N N . GLU A 1 105 ? 23.206 -5.533 -15.088 1.00 50.53 105 GLU A N 1
ATOM 811 C CA . GLU A 1 105 ? 23.551 -5.810 -16.490 1.00 50.53 105 GLU A CA 1
ATOM 812 C C . GLU A 1 105 ? 23.056 -7.193 -16.962 1.00 50.53 105 GLU A C 1
ATOM 814 O O . GLU A 1 105 ? 22.928 -7.417 -18.163 1.00 50.53 105 GLU A O 1
ATOM 819 N N . LEU A 1 106 ? 22.734 -8.109 -16.035 1.00 52.00 106 LEU A N 1
ATOM 820 C CA . LEU A 1 106 ? 22.270 -9.469 -16.335 1.00 52.00 106 LEU A CA 1
ATOM 821 C C . LEU A 1 106 ? 20.744 -9.588 -16.477 1.00 52.00 106 LEU A C 1
ATOM 823 O O . LEU A 1 106 ? 20.269 -10.607 -16.975 1.00 52.00 106 LEU A O 1
ATOM 827 N N . TYR A 1 107 ? 19.969 -8.591 -16.038 1.00 62.03 107 TYR A N 1
ATOM 828 C CA . TYR A 1 107 ? 18.504 -8.662 -16.046 1.00 62.03 107 TYR A CA 1
ATOM 829 C C . TYR A 1 107 ? 17.899 -7.849 -17.190 1.00 62.03 107 TYR A C 1
ATOM 831 O O . TYR A 1 107 ? 18.241 -6.690 -17.410 1.00 62.03 107 TYR A O 1
ATOM 839 N N . GLU A 1 108 ? 16.936 -8.445 -17.894 1.00 71.25 108 GLU A N 1
ATOM 840 C CA . GLU A 1 108 ? 16.218 -7.776 -18.988 1.00 71.25 108 GLU A CA 1
ATOM 841 C C . GLU A 1 108 ? 15.256 -6.693 -18.482 1.00 71.25 108 GLU A C 1
ATOM 843 O O . GLU A 1 108 ? 15.034 -5.684 -19.150 1.00 71.25 108 GLU A O 1
ATOM 848 N N . ILE A 1 109 ? 14.718 -6.890 -17.275 1.00 78.25 109 ILE A N 1
ATOM 849 C CA . ILE A 1 109 ? 13.784 -5.995 -16.591 1.00 78.25 109 ILE A CA 1
ATOM 850 C C . ILE A 1 109 ? 14.261 -5.812 -15.146 1.00 78.25 109 ILE A C 1
ATOM 852 O O . ILE A 1 109 ? 14.673 -6.766 -14.489 1.00 78.25 109 ILE A O 1
ATOM 856 N N . ASP A 1 110 ? 14.181 -4.584 -14.629 1.00 82.50 110 ASP A N 1
ATOM 857 C CA . ASP A 1 110 ? 14.600 -4.260 -13.263 1.00 82.50 110 ASP A CA 1
ATOM 858 C C . ASP A 1 110 ? 13.782 -5.054 -12.214 1.00 82.50 110 ASP A C 1
ATOM 860 O O . ASP A 1 110 ? 12.569 -4.838 -12.087 1.00 82.50 110 ASP A O 1
ATOM 864 N N . PRO A 1 111 ? 14.412 -5.921 -11.395 1.00 83.50 111 PRO A N 1
ATOM 865 C CA . PRO A 1 111 ? 13.708 -6.780 -10.437 1.00 83.50 111 PRO A CA 1
ATOM 866 C C . PRO A 1 111 ? 13.038 -6.000 -9.294 1.00 83.50 111 PRO A C 1
ATOM 868 O O . PRO A 1 111 ? 12.249 -6.544 -8.517 1.00 83.50 111 PRO A O 1
ATOM 871 N N . ARG A 1 112 ? 13.337 -4.704 -9.136 1.00 88.12 112 ARG A N 1
ATOM 872 C CA . ARG A 1 112 ? 12.643 -3.842 -8.167 1.00 88.12 112 ARG A CA 1
ATOM 873 C C . ARG A 1 112 ? 11.199 -3.557 -8.576 1.00 88.12 112 ARG A C 1
ATOM 875 O O . ARG A 1 112 ? 10.387 -3.280 -7.699 1.00 88.12 112 ARG A O 1
ATOM 882 N N . ILE A 1 113 ? 10.860 -3.663 -9.863 1.00 90.44 113 ILE A N 1
ATOM 883 C CA . ILE A 1 113 ? 9.516 -3.367 -10.379 1.00 90.44 113 ILE A CA 1
ATOM 884 C C . ILE A 1 113 ? 8.473 -4.330 -9.806 1.00 90.44 113 ILE A C 1
ATOM 886 O O . ILE A 1 113 ? 7.405 -3.902 -9.372 1.00 90.44 113 ILE A O 1
ATOM 890 N N . GLU A 1 114 ? 8.783 -5.623 -9.739 1.00 90.06 114 GLU A N 1
ATOM 891 C CA . GLU A 1 114 ? 7.869 -6.613 -9.163 1.00 90.06 114 GLU A CA 1
ATOM 892 C C . GLU A 1 114 ? 7.642 -6.363 -7.665 1.00 90.06 114 GLU A C 1
ATOM 894 O O . GLU A 1 114 ? 6.503 -6.296 -7.196 1.00 90.06 114 GLU A O 1
ATOM 899 N N . ARG A 1 115 ? 8.728 -6.123 -6.920 1.00 90.88 115 ARG A N 1
ATOM 900 C CA . ARG A 1 115 ? 8.666 -5.786 -5.488 1.00 90.88 115 ARG A CA 1
ATOM 901 C C . ARG A 1 115 ? 7.893 -4.491 -5.237 1.00 90.88 115 ARG A C 1
ATOM 903 O O . ARG A 1 115 ? 7.157 -4.397 -4.256 1.00 90.88 115 ARG A O 1
ATOM 910 N N . TYR A 1 116 ? 8.018 -3.516 -6.131 1.00 94.19 116 TYR A N 1
ATOM 911 C CA . TYR A 1 116 ? 7.230 -2.291 -6.094 1.00 94.19 116 TYR A CA 1
ATOM 912 C C . TYR A 1 116 ? 5.733 -2.568 -6.268 1.00 94.19 116 TYR A C 1
ATOM 914 O O . TYR A 1 116 ? 4.939 -2.092 -5.459 1.00 94.19 116 TYR A O 1
ATOM 922 N N . TYR A 1 117 ? 5.331 -3.386 -7.247 1.00 95.06 117 TYR A N 1
ATOM 923 C CA . TYR A 1 117 ? 3.919 -3.745 -7.414 1.00 95.06 117 TYR A CA 1
ATOM 924 C C . TYR A 1 117 ? 3.348 -4.473 -6.197 1.00 95.06 117 TYR A C 1
ATOM 926 O O . TYR A 1 117 ? 2.214 -4.199 -5.808 1.00 95.06 117 TYR A O 1
ATOM 934 N N . LEU A 1 118 ? 4.134 -5.344 -5.558 1.00 93.62 118 LEU A N 1
ATOM 935 C CA . LEU A 1 118 ? 3.729 -5.986 -4.309 1.00 93.62 118 LEU A CA 1
ATOM 936 C C . LEU A 1 118 ? 3.473 -4.950 -3.201 1.00 93.62 118 LEU A C 1
ATOM 938 O O . LEU A 1 118 ? 2.475 -5.043 -2.491 1.00 93.62 118 LEU A O 1
ATOM 942 N N . MET A 1 119 ? 4.337 -3.939 -3.070 1.00 94.12 119 MET A N 1
ATOM 943 C CA . MET A 1 119 ? 4.138 -2.846 -2.110 1.00 94.12 119 MET A CA 1
ATOM 944 C C . MET A 1 119 ? 2.890 -2.011 -2.425 1.00 94.12 119 MET A C 1
ATOM 946 O O . MET A 1 119 ? 2.157 -1.662 -1.501 1.00 94.12 119 MET A O 1
ATOM 950 N N . VAL A 1 120 ? 2.613 -1.729 -3.703 1.00 95.38 120 VAL A N 1
ATOM 951 C CA . VAL A 1 120 ? 1.392 -1.021 -4.133 1.00 95.38 120 VAL A CA 1
ATOM 952 C C . VAL A 1 120 ? 0.143 -1.822 -3.758 1.00 95.38 120 VAL A C 1
ATOM 954 O O . VAL A 1 120 ? -0.749 -1.282 -3.109 1.00 95.38 120 VAL A O 1
ATOM 957 N N . ASP A 1 121 ? 0.094 -3.111 -4.100 1.00 95.38 121 ASP A N 1
ATOM 958 C CA . ASP A 1 121 ? -1.039 -3.995 -3.789 1.00 95.38 121 ASP A CA 1
ATOM 959 C C . ASP A 1 121 ? -1.277 -4.100 -2.276 1.00 95.38 121 ASP A C 1
ATOM 961 O O . ASP A 1 121 ? -2.409 -3.985 -1.799 1.00 95.38 121 ASP A O 1
ATOM 965 N N . ILE A 1 122 ? -0.203 -4.236 -1.493 1.00 93.31 122 ILE A N 1
ATOM 966 C CA . ILE A 1 122 ? -0.293 -4.225 -0.034 1.00 93.31 122 ILE A CA 1
ATOM 967 C C . ILE A 1 122 ? -0.834 -2.875 0.455 1.00 93.31 122 ILE A C 1
ATOM 969 O O . ILE A 1 122 ? -1.758 -2.860 1.266 1.00 93.31 122 ILE A O 1
ATOM 973 N N . ALA A 1 123 ? -0.323 -1.742 -0.029 1.00 93.94 123 ALA A N 1
ATOM 974 C CA . ALA A 1 123 ? -0.797 -0.423 0.388 1.00 93.94 123 ALA A CA 1
ATOM 975 C C . ALA A 1 123 ? -2.282 -0.190 0.040 1.00 93.94 123 ALA A C 1
ATOM 977 O O . ALA A 1 123 ? -3.014 0.404 0.839 1.00 93.94 123 ALA A O 1
ATOM 978 N N . GLU A 1 124 ? -2.740 -0.685 -1.113 1.00 94.44 124 GLU A N 1
ATOM 979 C CA . GLU A 1 124 ? -4.139 -0.617 -1.552 1.00 94.44 124 GLU A CA 1
ATOM 980 C C . GLU A 1 124 ? -5.046 -1.478 -0.670 1.00 94.44 124 GLU A C 1
ATOM 982 O O . GLU A 1 124 ? -6.016 -0.969 -0.107 1.00 94.44 124 GLU A O 1
ATOM 987 N N . LYS A 1 125 ? -4.686 -2.749 -0.449 1.00 94.00 125 LYS A N 1
ATOM 988 C CA . LYS A 1 125 ? -5.422 -3.665 0.444 1.00 94.00 125 LYS A CA 1
ATOM 989 C C . LYS A 1 125 ? -5.510 -3.151 1.876 1.00 94.00 125 LYS A C 1
ATOM 991 O O . LYS A 1 125 ? -6.471 -3.431 2.587 1.00 94.00 125 LYS A O 1
ATOM 996 N N . GLN A 1 126 ? -4.495 -2.414 2.313 1.00 89.81 126 GLN A N 1
ATOM 997 C CA . GLN A 1 126 ? -4.437 -1.822 3.642 1.00 89.81 126 GLN A CA 1
ATOM 998 C C . GLN A 1 126 ? -5.161 -0.470 3.748 1.00 89.81 126 GLN A C 1
ATOM 1000 O O . GLN A 1 126 ? -5.281 0.051 4.857 1.00 89.81 126 GLN A O 1
ATOM 1005 N N . GLY A 1 127 ? -5.642 0.094 2.633 1.00 92.00 127 GLY A N 1
ATOM 1006 C CA . GLY A 1 127 ? -6.337 1.382 2.598 1.00 92.00 127 GLY A CA 1
ATOM 1007 C C . GLY A 1 127 ? -5.437 2.592 2.871 1.00 92.00 127 GLY A C 1
ATOM 1008 O O . GLY A 1 127 ? -5.939 3.650 3.239 1.00 92.00 127 GLY A O 1
ATOM 1009 N N . ILE A 1 128 ? -4.115 2.449 2.721 1.00 93.19 128 ILE A N 1
ATOM 1010 C CA . ILE A 1 128 ? -3.131 3.510 3.007 1.00 93.19 128 ILE A CA 1
ATOM 1011 C C . ILE A 1 128 ? -2.470 4.080 1.748 1.00 93.19 128 ILE A C 1
ATOM 1013 O O . ILE A 1 128 ? -1.754 5.072 1.843 1.00 93.19 128 ILE A O 1
ATOM 1017 N N . ALA A 1 129 ? -2.729 3.506 0.569 1.00 93.19 129 ALA A N 1
ATOM 1018 C CA . ALA A 1 129 ? -2.108 3.932 -0.686 1.00 93.19 129 ALA A CA 1
ATOM 1019 C C . ALA A 1 129 ? -2.300 5.430 -0.984 1.00 93.19 129 ALA A C 1
ATOM 1021 O O . ALA A 1 129 ? -1.348 6.103 -1.363 1.00 93.19 129 ALA A O 1
ATOM 1022 N N . ALA A 1 130 ? -3.491 5.982 -0.723 1.00 92.00 130 ALA A N 1
ATOM 1023 C CA . ALA A 1 130 ? -3.760 7.409 -0.916 1.00 92.00 130 ALA A CA 1
ATOM 1024 C C . ALA A 1 130 ? -2.861 8.307 -0.040 1.00 92.00 130 ALA A C 1
ATOM 1026 O O . ALA A 1 130 ? -2.352 9.323 -0.513 1.00 92.00 130 ALA A O 1
ATOM 1027 N N . LEU A 1 131 ? -2.603 7.899 1.209 1.00 91.94 131 LEU A N 1
ATOM 1028 C CA . LEU A 1 131 ? -1.710 8.600 2.144 1.00 91.94 131 LEU A CA 1
ATOM 1029 C C . LEU A 1 131 ? -0.227 8.475 1.759 1.00 91.94 131 LEU A C 1
ATOM 1031 O O . LEU A 1 131 ? 0.603 9.227 2.266 1.00 91.94 131 LEU A O 1
ATOM 1035 N N . MET A 1 132 ? 0.094 7.522 0.883 1.00 93.56 132 MET A N 1
ATOM 1036 C CA . MET A 1 132 ? 1.435 7.254 0.363 1.00 93.56 132 MET A CA 1
ATOM 1037 C C . MET A 1 132 ? 1.620 7.715 -1.087 1.00 93.56 132 MET A C 1
ATOM 1039 O O . MET A 1 132 ? 2.608 7.356 -1.724 1.00 93.56 132 MET A O 1
ATOM 1043 N N . SER A 1 133 ? 0.675 8.474 -1.650 1.00 93.75 133 SER A N 1
ATOM 1044 C CA . SER A 1 133 ? 0.720 8.872 -3.066 1.00 93.75 133 SER A CA 1
ATOM 1045 C C . SER A 1 133 ? 2.037 9.565 -3.475 1.00 93.75 133 SER A C 1
ATOM 1047 O O . SER A 1 133 ? 2.585 9.216 -4.527 1.00 93.75 133 SER A O 1
ATOM 1049 N N . PRO A 1 134 ? 2.617 10.486 -2.672 1.00 92.44 134 PRO A N 1
ATOM 1050 C CA . PRO A 1 134 ? 3.912 11.094 -2.989 1.00 92.44 134 PRO A CA 1
ATOM 1051 C C . PRO A 1 134 ? 5.045 10.065 -3.072 1.00 92.44 134 PRO A C 1
ATOM 1053 O O . PRO A 1 134 ? 5.837 10.079 -4.011 1.00 92.44 134 PRO A O 1
ATOM 1056 N N . GLU A 1 135 ? 5.111 9.138 -2.118 1.00 94.00 135 GLU A N 1
ATOM 1057 C CA . GLU A 1 135 ? 6.152 8.116 -2.067 1.00 94.00 135 GLU A CA 1
ATOM 1058 C C . GLU A 1 135 ? 5.977 7.075 -3.182 1.00 94.00 135 GLU A C 1
ATOM 1060 O O . GLU A 1 135 ? 6.954 6.696 -3.828 1.00 94.00 135 GLU A O 1
ATOM 1065 N N . LEU A 1 136 ? 4.737 6.654 -3.457 1.00 95.06 136 LEU A N 1
ATOM 1066 C CA . LEU A 1 136 ? 4.410 5.697 -4.518 1.00 95.06 136 LEU A CA 1
ATOM 1067 C C . LEU A 1 136 ? 4.687 6.266 -5.910 1.00 95.06 136 LEU A C 1
ATOM 1069 O O . LEU A 1 136 ? 5.232 5.550 -6.752 1.00 95.06 136 LEU A O 1
ATOM 1073 N N . SER A 1 137 ? 4.351 7.536 -6.148 1.00 94.81 137 SER A N 1
ATOM 1074 C CA . SER A 1 137 ? 4.642 8.204 -7.420 1.00 94.81 137 SER A CA 1
ATOM 1075 C C . SER A 1 137 ? 6.141 8.432 -7.604 1.00 94.81 137 SER A C 1
ATOM 1077 O O . SER A 1 137 ? 6.665 8.153 -8.681 1.00 94.81 137 SER A O 1
ATOM 1079 N N . LYS A 1 138 ? 6.865 8.840 -6.551 1.00 92.94 138 LYS A N 1
ATOM 1080 C CA . LYS A 1 138 ? 8.320 9.017 -6.631 1.00 92.94 138 LYS A CA 1
ATOM 1081 C C . LYS A 1 138 ? 9.055 7.701 -6.878 1.00 92.94 138 LYS A C 1
ATOM 1083 O O . LYS A 1 138 ? 9.988 7.653 -7.677 1.00 92.94 138 LYS A O 1
ATOM 1088 N N . ALA A 1 139 ? 8.617 6.628 -6.226 1.00 93.56 139 ALA A N 1
ATOM 1089 C CA . ALA A 1 139 ? 9.100 5.277 -6.475 1.00 93.56 139 ALA A CA 1
ATOM 1090 C C . ALA A 1 139 ? 8.884 4.847 -7.935 1.00 93.56 139 ALA A C 1
ATOM 1092 O O . ALA A 1 139 ? 9.819 4.368 -8.577 1.00 93.56 139 ALA A O 1
ATOM 1093 N N . ALA A 1 140 ? 7.682 5.073 -8.477 1.00 94.50 140 ALA A N 1
ATOM 1094 C CA . ALA A 1 140 ? 7.383 4.773 -9.875 1.00 94.50 140 ALA A CA 1
ATOM 1095 C C . ALA A 1 140 ? 8.243 5.597 -10.841 1.00 94.50 140 ALA A C 1
ATOM 1097 O O . ALA A 1 140 ? 8.764 5.037 -11.797 1.00 94.50 140 ALA A O 1
ATOM 1098 N N . GLU A 1 141 ? 8.451 6.890 -10.576 1.00 92.69 141 GLU A N 1
ATOM 1099 C CA . GLU A 1 141 ? 9.339 7.749 -11.372 1.00 92.69 141 GLU A CA 1
ATOM 1100 C C . GLU A 1 141 ? 10.758 7.169 -11.457 1.00 92.69 141 GLU A C 1
ATOM 1102 O O . GLU A 1 141 ? 11.307 7.045 -12.550 1.00 92.69 141 GLU A O 1
ATOM 1107 N N . ILE A 1 142 ? 11.347 6.782 -10.320 1.00 90.62 142 ILE A N 1
ATOM 1108 C CA . ILE A 1 142 ? 12.700 6.202 -10.284 1.00 90.62 142 ILE A CA 1
ATOM 1109 C C . ILE A 1 142 ? 12.765 4.929 -11.138 1.00 90.62 142 ILE A C 1
ATOM 1111 O O . ILE A 1 142 ? 13.715 4.727 -11.896 1.00 90.62 142 ILE A O 1
ATOM 1115 N N . LEU A 1 143 ? 11.748 4.073 -11.038 1.00 91.75 143 LEU A N 1
ATOM 1116 C CA . LEU A 1 143 ? 11.682 2.828 -11.797 1.00 91.75 143 LEU A CA 1
ATOM 1117 C C . LEU A 1 143 ? 11.429 3.068 -13.294 1.00 91.75 143 LEU A C 1
ATOM 1119 O O . LEU A 1 143 ? 12.038 2.388 -14.115 1.00 91.75 143 LEU A O 1
ATOM 1123 N N . LEU A 1 144 ? 10.616 4.063 -13.667 1.00 92.00 144 LEU A N 1
ATOM 1124 C CA . LEU A 1 144 ? 10.394 4.458 -15.063 1.00 92.00 144 LEU A CA 1
ATOM 1125 C C . LEU A 1 144 ? 11.702 4.906 -15.711 1.00 92.00 144 LEU A C 1
ATOM 1127 O O . LEU A 1 144 ? 12.038 4.431 -16.792 1.00 92.00 144 LEU A O 1
ATOM 1131 N N . LYS A 1 145 ? 12.476 5.750 -15.020 1.00 88.88 145 LYS A N 1
ATOM 1132 C CA . LYS A 1 145 ? 13.812 6.165 -15.471 1.00 88.88 145 LYS A CA 1
ATOM 1133 C C . LYS A 1 145 ? 14.763 4.979 -15.603 1.00 88.88 145 LYS A C 1
ATOM 1135 O O . LYS A 1 145 ? 15.524 4.903 -16.563 1.00 88.88 145 LYS A O 1
ATOM 1140 N N . SER A 1 146 ? 14.685 4.016 -14.680 1.00 85.56 146 SER A N 1
ATOM 1141 C CA . SER A 1 146 ? 15.464 2.774 -14.761 1.00 85.56 146 SER A CA 1
ATOM 1142 C C . SER A 1 146 ? 15.144 1.988 -16.038 1.00 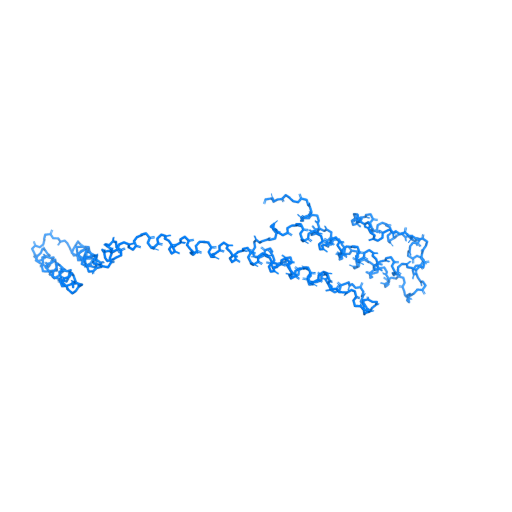85.56 146 SER A C 1
ATOM 1144 O O . SER A 1 146 ? 16.058 1.580 -16.748 1.00 85.56 146 SER A O 1
ATOM 1146 N N . VAL A 1 147 ? 13.860 1.842 -16.383 1.00 87.56 147 VAL A N 1
ATOM 1147 C CA . VAL A 1 147 ? 13.432 1.164 -17.619 1.00 87.56 147 VAL A CA 1
ATOM 1148 C C . VAL A 1 147 ? 13.883 1.932 -18.864 1.00 87.56 147 VAL A C 1
ATOM 1150 O O . VAL A 1 147 ? 14.425 1.327 -19.788 1.00 87.56 147 VAL A O 1
ATOM 1153 N N . THR A 1 148 ? 13.721 3.259 -18.884 1.00 86.44 148 THR A N 1
ATOM 1154 C CA . THR A 1 148 ? 14.196 4.104 -19.992 1.00 86.44 148 THR A CA 1
ATOM 1155 C C . THR A 1 148 ? 15.706 3.965 -20.185 1.00 86.44 148 THR A C 1
ATOM 1157 O O . THR A 1 148 ? 16.173 3.862 -21.316 1.00 86.44 148 THR A O 1
ATOM 1160 N N . TYR A 1 149 ? 16.470 3.899 -19.094 1.00 82.56 149 TYR A N 1
ATOM 1161 C CA . TYR A 1 149 ? 17.912 3.669 -19.125 1.00 82.56 149 TYR A CA 1
ATOM 1162 C C . TYR A 1 149 ? 18.272 2.292 -19.702 1.00 82.56 149 TYR A C 1
ATOM 1164 O O . TYR A 1 149 ? 19.144 2.209 -20.562 1.00 82.56 149 TYR A O 1
ATOM 1172 N N . VAL A 1 150 ? 17.577 1.220 -19.303 1.00 80.19 150 VAL A N 1
ATOM 1173 C CA . VAL A 1 150 ? 17.789 -0.129 -19.869 1.00 80.19 150 VAL A CA 1
ATOM 1174 C C . VAL A 1 150 ? 17.517 -0.141 -21.372 1.00 80.19 150 VAL A C 1
ATOM 1176 O O . VAL A 1 150 ? 18.330 -0.662 -22.135 1.00 80.19 150 VAL A O 1
ATOM 1179 N N . LEU A 1 151 ? 16.417 0.479 -21.812 1.00 80.81 151 LEU A N 1
ATOM 1180 C CA . LEU A 1 151 ? 16.119 0.638 -23.236 1.00 80.81 151 LEU A CA 1
ATOM 1181 C C . LEU A 1 151 ? 17.225 1.426 -23.941 1.00 80.81 151 LEU A C 1
ATOM 1183 O O . LEU A 1 151 ? 17.708 0.988 -24.976 1.00 80.81 151 LEU A O 1
ATOM 1187 N N . GLN A 1 152 ? 17.677 2.546 -23.378 1.00 79.25 152 GLN A N 1
ATOM 1188 C CA . GLN A 1 152 ? 18.763 3.340 -23.953 1.00 79.25 152 GLN A CA 1
ATOM 1189 C C . GLN A 1 152 ? 20.043 2.509 -24.112 1.00 79.25 152 GLN A C 1
ATOM 1191 O O . GLN A 1 152 ? 20.629 2.506 -25.192 1.00 79.25 152 GLN A O 1
ATOM 1196 N N . CYS A 1 153 ? 20.445 1.773 -23.072 1.00 75.06 153 CYS A N 1
ATOM 1197 C CA . CYS A 1 153 ? 21.630 0.921 -23.082 1.00 75.06 153 CYS A CA 1
ATOM 1198 C C . CYS A 1 153 ? 21.526 -0.233 -24.085 1.00 75.06 153 CYS A C 1
ATOM 1200 O O . CYS A 1 153 ? 22.489 -0.505 -24.792 1.00 75.06 153 CYS A O 1
ATOM 1202 N N . ARG A 1 154 ? 20.367 -0.888 -24.196 1.00 71.56 154 ARG A N 1
ATOM 1203 C CA . ARG A 1 154 ? 20.152 -1.969 -25.175 1.00 71.56 154 ARG A CA 1
ATOM 1204 C C . ARG A 1 154 ? 20.088 -1.462 -26.614 1.00 71.56 154 ARG A C 1
ATOM 1206 O O . ARG A 1 154 ? 20.484 -2.165 -27.535 1.00 71.56 154 ARG A O 1
ATOM 1213 N N . MET A 1 155 ? 19.625 -0.231 -26.808 1.00 67.81 155 MET A N 1
ATOM 1214 C CA . MET A 1 155 ? 19.594 0.430 -28.113 1.00 67.81 155 MET A CA 1
ATOM 1215 C C . MET A 1 155 ? 20.950 1.061 -28.489 1.00 67.81 155 MET A C 1
ATOM 1217 O O . MET A 1 155 ? 21.054 1.671 -29.562 1.00 67.81 155 MET A O 1
ATOM 1221 N N . LEU A 1 156 ? 21.994 0.927 -27.648 1.00 57.00 156 LEU A N 1
ATOM 1222 C CA . LEU A 1 156 ? 23.344 1.415 -27.951 1.00 57.00 156 LEU A CA 1
ATOM 1223 C C . LEU A 1 156 ? 23.888 0.692 -29.188 1.00 57.00 156 LEU A C 1
ATOM 1225 O O . LEU A 1 156 ? 24.253 -0.479 -29.173 1.00 57.00 156 LEU A O 1
ATOM 1229 N N . GLY A 1 157 ? 23.896 1.448 -30.284 1.00 52.59 157 GLY A N 1
ATOM 1230 C CA . GLY A 1 157 ? 24.139 0.992 -31.649 1.00 52.59 157 GLY A CA 1
ATOM 1231 C C . GLY A 1 157 ? 23.387 1.853 -32.674 1.00 52.59 157 GLY A C 1
ATOM 1232 O O . GLY A 1 157 ? 23.846 1.989 -33.809 1.00 52.59 157 GLY A O 1
ATOM 1233 N N . GLY A 1 158 ? 22.275 2.489 -32.270 1.00 54.31 158 GLY A N 1
ATOM 1234 C CA . GLY A 1 158 ? 21.531 3.476 -33.064 1.00 54.31 158 GL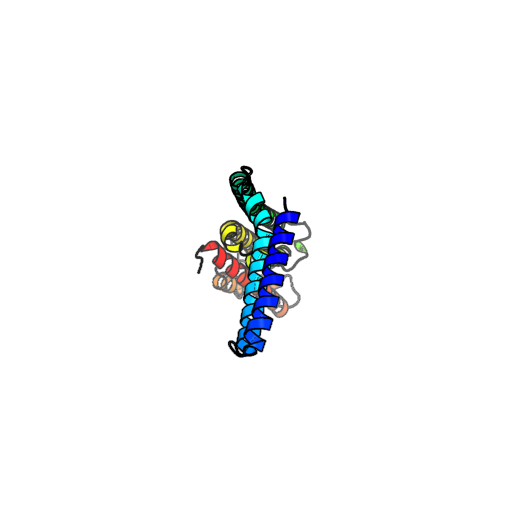Y A CA 1
ATOM 1235 C C . GLY A 1 158 ? 21.847 4.937 -32.714 1.00 54.31 158 GLY A C 1
ATOM 1236 O O . GLY A 1 158 ? 22.177 5.262 -31.580 1.00 54.31 158 GLY A O 1
ATOM 1237 N N . GLU A 1 159 ? 21.690 5.845 -33.683 1.00 54.25 159 GLU A N 1
ATOM 1238 C CA . GLU A 1 159 ? 21.875 7.306 -33.525 1.00 54.25 159 GLU A CA 1
ATOM 1239 C C . GLU A 1 159 ? 20.852 7.986 -32.586 1.00 54.25 159 GLU A C 1
ATOM 1241 O O . GLU A 1 159 ? 20.853 9.209 -32.448 1.00 54.25 159 GLU A O 1
ATOM 1246 N N . LEU A 1 160 ? 19.933 7.232 -31.975 1.00 59.56 160 LEU A N 1
ATOM 1247 C CA . LEU A 1 160 ? 18.917 7.789 -31.090 1.00 59.56 160 LEU A CA 1
ATOM 1248 C C . LEU A 1 160 ? 19.449 7.918 -29.663 1.00 59.56 160 LEU A C 1
ATOM 1250 O O . LEU A 1 160 ? 19.469 6.962 -28.894 1.00 59.56 160 LEU A O 1
ATOM 1254 N N . GLN A 1 161 ? 19.823 9.144 -29.306 1.00 63.25 161 GLN A N 1
ATOM 1255 C CA . GLN A 1 161 ? 19.984 9.557 -27.919 1.00 63.25 161 GLN A CA 1
ATOM 1256 C C . GLN A 1 161 ? 18.650 10.116 -27.421 1.00 63.25 161 GLN A C 1
ATOM 1258 O O . GLN A 1 161 ? 18.177 11.139 -27.913 1.00 63.25 161 GLN A O 1
ATOM 1263 N N . PHE A 1 162 ? 18.035 9.436 -26.460 1.00 71.19 162 PHE A N 1
ATOM 1264 C CA . PHE A 1 162 ? 16.933 9.978 -25.673 1.00 71.19 162 PHE A CA 1
ATOM 1265 C C . PHE A 1 162 ? 17.348 10.075 -24.213 1.00 71.19 162 PHE A C 1
ATOM 1267 O O . PHE A 1 162 ? 18.223 9.340 -23.757 1.00 71.19 162 PHE A O 1
ATOM 1274 N N . ASP A 1 163 ? 16.763 11.037 -23.511 1.00 78.12 163 ASP A N 1
ATOM 1275 C CA . ASP A 1 163 ? 17.150 11.381 -22.153 1.00 78.12 163 ASP A CA 1
ATOM 1276 C C . ASP A 1 163 ? 16.464 10.430 -21.167 1.00 78.12 163 ASP A C 1
ATOM 1278 O O . ASP A 1 163 ? 15.245 10.467 -20.995 1.00 78.12 163 ASP A O 1
ATOM 1282 N N . SER A 1 164 ? 17.245 9.566 -20.517 1.00 75.25 164 SER A N 1
ATOM 1283 C CA . SER A 1 164 ? 16.731 8.624 -19.520 1.00 75.25 164 SER A CA 1
ATOM 1284 C C . SER A 1 164 ? 16.230 9.296 -18.239 1.00 75.25 164 SER A C 1
ATOM 1286 O O . SER A 1 164 ? 15.520 8.655 -17.463 1.00 75.25 164 SER A O 1
ATOM 1288 N N . GLU A 1 165 ? 16.505 10.589 -18.042 1.00 79.88 165 GLU A N 1
ATOM 1289 C CA . GLU A 1 165 ? 15.950 11.379 -16.943 1.00 79.88 165 GLU A CA 1
ATOM 1290 C C . GLU A 1 165 ? 14.548 11.930 -17.234 1.00 79.88 165 GLU A C 1
ATOM 1292 O O . GLU A 1 165 ? 13.867 12.390 -16.308 1.00 79.88 165 GLU A O 1
ATOM 1297 N N . VAL A 1 166 ? 14.085 11.857 -18.486 1.00 85.69 166 VAL A N 1
ATOM 1298 C CA . VAL A 1 166 ? 12.750 12.305 -18.894 1.00 85.69 166 VAL A CA 1
ATOM 1299 C C . VAL A 1 166 ? 11.743 11.162 -18.775 1.00 85.69 166 VAL A C 1
ATOM 1301 O O . VAL A 1 166 ? 11.968 10.036 -19.223 1.00 85.69 166 VAL A O 1
ATOM 1304 N N . ILE A 1 167 ? 10.584 11.466 -18.188 1.00 88.31 167 ILE A N 1
ATOM 1305 C CA . ILE A 1 167 ? 9.432 10.564 -18.202 1.00 88.31 167 ILE A CA 1
ATOM 1306 C C . ILE A 1 167 ? 8.645 10.826 -19.487 1.00 88.31 167 ILE A C 1
ATOM 1308 O O . ILE A 1 167 ? 8.074 11.902 -19.671 1.00 88.31 167 ILE A O 1
ATOM 1312 N N . TYR A 1 168 ? 8.612 9.839 -20.373 1.00 89.56 168 TYR A N 1
ATOM 1313 C CA . TYR A 1 168 ? 7.889 9.904 -21.635 1.00 89.56 168 TYR A CA 1
ATOM 1314 C C . TYR A 1 168 ? 6.473 9.354 -21.474 1.00 89.56 168 TYR A C 1
ATOM 1316 O O . TYR A 1 168 ? 6.236 8.414 -20.718 1.00 89.56 168 TYR A O 1
ATOM 1324 N N . GLN A 1 169 ? 5.521 9.881 -22.243 1.00 92.50 169 GLN A N 1
ATOM 1325 C CA . GLN A 1 169 ? 4.244 9.186 -22.401 1.00 92.50 169 GLN A CA 1
ATOM 1326 C C . GLN A 1 169 ? 4.489 7.824 -23.081 1.00 92.50 169 GLN A C 1
ATOM 1328 O O . GLN A 1 169 ? 5.302 7.764 -24.011 1.00 92.50 169 GLN A O 1
ATOM 1333 N N . PRO A 1 170 ? 3.780 6.741 -22.708 1.00 92.38 170 PRO A N 1
ATOM 1334 C CA . PRO A 1 170 ? 4.025 5.408 -23.267 1.00 92.38 170 PRO A CA 1
ATOM 1335 C C . PRO A 1 170 ? 3.997 5.363 -24.801 1.00 92.38 170 PRO A C 1
ATOM 1337 O O . PRO A 1 170 ? 4.841 4.719 -25.426 1.00 92.38 170 PRO A O 1
ATOM 1340 N N . LEU A 1 171 ? 3.078 6.111 -25.423 1.00 89.31 171 LEU A N 1
ATOM 1341 C CA . LEU A 1 171 ? 2.984 6.219 -26.881 1.00 89.31 171 LEU A CA 1
ATOM 1342 C C . LEU A 1 171 ? 4.198 6.934 -27.496 1.00 89.31 171 LEU A C 1
ATOM 1344 O O . LEU A 1 171 ? 4.690 6.516 -28.541 1.00 89.31 171 LEU A O 1
ATOM 1348 N N . GLN A 1 172 ? 4.695 7.988 -26.842 1.00 88.69 172 GLN A N 1
ATOM 1349 C CA . GLN A 1 172 ? 5.875 8.730 -27.293 1.00 88.69 172 GLN A CA 1
ATOM 1350 C C . GLN A 1 172 ? 7.129 7.856 -27.216 1.00 88.69 172 GLN A C 1
ATOM 1352 O O . GLN A 1 172 ? 7.885 7.793 -28.183 1.00 88.69 172 GLN A O 1
ATOM 1357 N N . LEU A 1 173 ? 7.315 7.140 -26.101 1.00 87.44 173 LEU A N 1
ATOM 1358 C CA . LEU A 1 173 ? 8.436 6.216 -25.934 1.00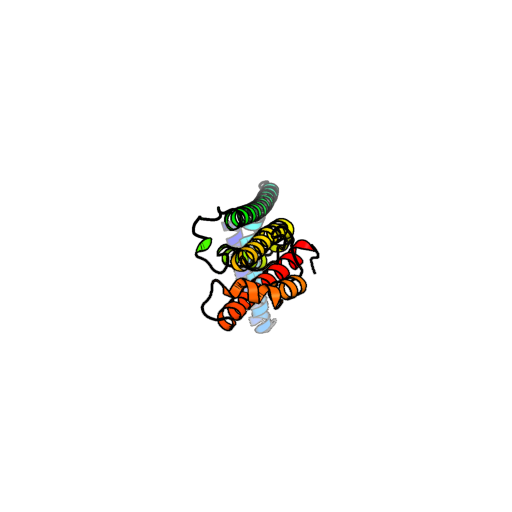 87.44 173 LEU A CA 1
ATOM 1359 C C . LEU A 1 173 ? 8.376 5.079 -26.961 1.00 87.44 173 LEU A C 1
ATOM 1361 O O . LEU A 1 173 ? 9.378 4.770 -27.598 1.00 87.44 173 LEU A O 1
ATOM 1365 N N . SER A 1 174 ? 7.191 4.506 -27.179 1.00 87.50 174 SER A N 1
ATOM 1366 C CA . SER A 1 174 ? 6.992 3.445 -28.172 1.00 87.50 174 SER A CA 1
ATOM 1367 C C . SER A 1 174 ? 7.343 3.915 -29.584 1.00 87.50 174 SER A C 1
ATOM 1369 O O . SER A 1 174 ? 8.069 3.225 -30.293 1.00 87.50 174 SER A O 1
ATOM 1371 N N . ALA A 1 175 ? 6.881 5.104 -29.987 1.00 85.88 175 ALA A N 1
ATOM 1372 C CA . ALA A 1 175 ? 7.189 5.673 -31.300 1.00 85.88 175 ALA A CA 1
ATOM 1373 C C . ALA A 1 175 ? 8.694 5.917 -31.495 1.00 85.88 175 ALA A C 1
ATOM 1375 O O . ALA A 1 175 ? 9.223 5.731 -32.590 1.00 85.88 175 ALA A O 1
ATOM 1376 N N . LEU A 1 176 ? 9.385 6.309 -30.424 1.00 83.25 176 LEU A N 1
ATOM 1377 C CA . LEU A 1 176 ? 10.818 6.556 -30.437 1.00 83.25 176 LEU A CA 1
ATOM 1378 C C . LEU A 1 176 ? 11.619 5.249 -30.597 1.00 83.25 176 LEU A C 1
ATOM 1380 O O . LEU A 1 176 ? 12.469 5.140 -31.486 1.00 83.25 176 LEU A O 1
ATOM 1384 N N . VAL A 1 177 ? 11.320 4.253 -29.759 1.00 81.44 177 VAL A N 1
ATOM 1385 C CA . VAL A 1 177 ? 12.079 2.995 -29.659 1.00 81.44 177 VAL A CA 1
ATOM 1386 C C . VAL A 1 177 ? 11.769 2.036 -30.815 1.00 81.44 177 VAL A C 1
ATOM 1388 O O . VAL A 1 177 ? 12.652 1.309 -31.259 1.00 81.44 177 VAL A O 1
ATOM 1391 N N . LEU A 1 178 ? 10.547 2.061 -31.357 1.00 82.44 178 LEU A N 1
ATOM 1392 C CA . LEU A 1 178 ? 10.135 1.207 -32.480 1.00 82.44 178 LEU A CA 1
ATOM 1393 C C . LEU A 1 178 ? 10.398 1.826 -33.861 1.00 82.44 178 LEU A C 1
ATOM 1395 O O . LEU A 1 178 ? 9.979 1.258 -34.868 1.00 82.44 178 LEU A O 1
ATOM 1399 N N . SER A 1 179 ? 11.064 2.981 -33.938 1.00 78.31 179 SER A N 1
ATOM 1400 C CA . SER A 1 179 ? 11.418 3.574 -35.229 1.00 78.31 179 SER A CA 1
ATOM 1401 C C . SER A 1 179 ? 12.441 2.705 -35.976 1.00 78.31 179 SER A C 1
ATOM 1403 O O . SER A 1 179 ? 13.383 2.182 -35.377 1.00 78.31 179 SER A O 1
ATOM 1405 N N . ASP A 1 180 ? 12.294 2.572 -37.301 1.00 66.44 180 ASP A N 1
ATOM 1406 C CA . ASP A 1 180 ? 13.163 1.717 -38.135 1.00 66.44 180 ASP A CA 1
ATOM 1407 C C . ASP A 1 180 ? 14.654 2.037 -37.955 1.00 66.44 180 ASP A C 1
ATOM 1409 O O . ASP A 1 180 ? 15.505 1.149 -37.946 1.00 66.44 180 ASP A O 1
ATOM 1413 N N . LYS A 1 181 ? 14.975 3.316 -37.734 1.00 67.69 181 LYS A N 1
ATOM 1414 C CA . LYS A 1 181 ? 16.333 3.798 -37.461 1.00 67.69 181 LYS A CA 1
ATOM 1415 C C . LYS A 1 181 ? 16.901 3.253 -36.144 1.00 67.69 181 LYS A C 1
ATOM 1417 O O . LYS A 1 181 ? 18.087 2.933 -36.076 1.00 67.69 181 LYS A O 1
ATOM 1422 N N . ALA A 1 182 ? 16.066 3.143 -35.113 1.00 64.50 182 ALA A N 1
ATOM 1423 C CA . ALA A 1 182 ? 16.444 2.624 -33.804 1.00 64.50 182 ALA A CA 1
ATOM 1424 C C . ALA A 1 182 ? 16.677 1.104 -33.863 1.00 64.50 182 ALA A C 1
ATOM 1426 O O . ALA A 1 182 ? 17.700 0.606 -33.394 1.00 64.50 182 ALA A O 1
ATOM 1427 N N . LEU A 1 183 ? 15.769 0.385 -34.528 1.00 66.81 183 LEU A N 1
ATOM 1428 C CA . LEU A 1 183 ? 15.826 -1.071 -34.689 1.00 66.81 183 LEU A CA 1
ATOM 1429 C C . LEU A 1 183 ? 17.011 -1.521 -35.564 1.00 66.81 183 LEU A C 1
ATOM 1431 O O . LEU A 1 183 ? 17.666 -2.520 -35.269 1.00 66.81 183 LEU A O 1
ATOM 1435 N N . MET A 1 184 ? 17.336 -0.761 -36.614 1.00 61.53 184 MET A N 1
ATOM 1436 C CA . MET A 1 184 ? 18.484 -1.034 -37.491 1.00 61.53 184 MET A CA 1
ATOM 1437 C C . MET A 1 184 ? 19.835 -0.835 -36.786 1.00 61.53 184 MET A C 1
ATOM 1439 O O . MET A 1 184 ? 20.792 -1.541 -37.103 1.00 61.53 184 MET A O 1
ATOM 1443 N N . GLY A 1 185 ? 19.919 0.094 -35.827 1.00 61.25 185 GLY A N 1
ATOM 1444 C CA . GLY A 1 185 ? 21.123 0.332 -35.024 1.00 61.25 185 GLY A CA 1
ATOM 1445 C C . GLY A 1 185 ? 21.375 -0.738 -33.956 1.00 61.25 185 GLY A C 1
ATOM 1446 O O . GLY A 1 185 ? 22.523 -1.110 -33.719 1.00 61.25 185 GLY A O 1
ATOM 1447 N N . ALA A 1 186 ? 20.310 -1.279 -33.360 1.00 60.19 186 ALA A N 1
ATOM 1448 C CA . ALA A 1 186 ? 20.382 -2.295 -32.307 1.00 60.19 186 ALA A CA 1
ATOM 1449 C C . ALA A 1 186 ? 20.734 -3.711 -32.815 1.00 60.19 186 ALA A C 1
ATOM 1451 O O . ALA A 1 186 ? 21.269 -4.529 -32.070 1.00 60.19 186 ALA A O 1
ATOM 1452 N N . LYS A 1 187 ? 20.530 -3.987 -34.114 1.00 57.69 187 LYS A N 1
ATOM 1453 C CA . LYS A 1 187 ? 20.815 -5.282 -34.775 1.00 57.69 187 LYS A CA 1
ATOM 1454 C C . LYS A 1 187 ? 22.269 -5.778 -34.630 1.00 57.69 187 LYS A C 1
ATOM 1456 O O . LYS A 1 187 ? 22.558 -6.924 -34.950 1.00 57.69 187 LYS A O 1
ATOM 1461 N N . LYS A 1 188 ? 23.206 -4.946 -34.163 1.00 55.72 188 LYS A N 1
ATOM 1462 C CA . LYS A 1 188 ? 24.605 -5.350 -33.943 1.00 55.72 188 LYS A CA 1
ATOM 1463 C C . LYS A 1 188 ? 24.815 -6.315 -32.764 1.00 55.72 188 LYS A C 1
ATOM 1465 O O . LYS A 1 188 ? 25.890 -6.905 -32.710 1.00 55.72 188 LYS A O 1
ATOM 1470 N N . HIS A 1 189 ? 23.841 -6.477 -31.861 1.0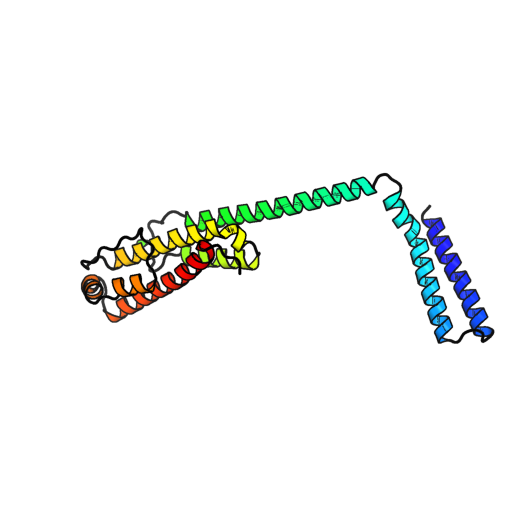0 54.00 189 HIS A N 1
ATOM 1471 C CA . HIS A 1 189 ? 24.013 -7.234 -30.612 1.00 54.00 189 HIS A CA 1
ATOM 1472 C C . HIS A 1 189 ? 23.115 -8.479 -30.443 1.00 54.00 189 HIS A C 1
ATOM 1474 O O . HIS A 1 189 ? 23.347 -9.232 -29.502 1.00 54.00 189 HIS A O 1
ATOM 1480 N N . GLU A 1 190 ? 22.157 -8.750 -31.342 1.00 57.22 190 GLU A N 1
ATOM 1481 C CA . GLU A 1 190 ? 21.235 -9.900 -31.237 1.00 57.22 190 GLU A CA 1
ATOM 1482 C C . GLU A 1 190 ? 21.090 -10.704 -32.539 1.00 57.22 190 GLU A C 1
ATOM 1484 O O . GLU A 1 190 ? 21.120 -10.152 -33.641 1.00 57.22 190 GLU A O 1
ATOM 1489 N N . ASP A 1 191 ? 20.875 -12.019 -32.399 1.00 60.19 191 ASP A N 1
ATOM 1490 C CA . ASP A 1 191 ? 20.867 -12.992 -33.502 1.00 60.19 191 ASP A CA 1
ATOM 1491 C C . ASP A 1 191 ? 19.669 -12.845 -34.465 1.00 60.19 191 ASP A C 1
ATOM 1493 O O . ASP A 1 191 ? 19.772 -13.220 -35.636 1.00 60.19 191 ASP A O 1
ATOM 1497 N N . THR A 1 192 ? 18.530 -12.279 -34.026 1.00 71.69 192 THR A N 1
ATOM 1498 C CA . THR A 1 192 ? 17.349 -12.052 -34.888 1.00 71.69 192 THR A CA 1
ATOM 1499 C C . THR A 1 192 ? 16.588 -10.761 -34.556 1.00 71.69 192 THR A C 1
ATOM 1501 O O . THR A 1 192 ? 16.303 -10.457 -33.402 1.00 71.69 192 THR A O 1
ATOM 1504 N N . LEU A 1 193 ? 16.184 -10.017 -35.594 1.00 74.31 193 LEU A N 1
ATOM 1505 C CA . LEU A 1 193 ? 15.427 -8.758 -35.463 1.00 74.31 193 LEU A CA 1
ATOM 1506 C C . LEU A 1 193 ? 14.041 -8.952 -34.818 1.00 74.31 193 LEU A C 1
ATOM 1508 O O . LEU A 1 193 ? 13.544 -8.061 -34.132 1.00 74.31 193 LEU A O 1
ATOM 1512 N N . GLU A 1 194 ? 13.405 -10.102 -35.054 1.00 77.44 194 GLU A N 1
ATOM 1513 C CA . GLU A 1 194 ? 12.096 -10.423 -34.473 1.00 77.44 194 GLU A CA 1
ATOM 1514 C C . GLU A 1 194 ? 12.182 -10.687 -32.966 1.00 77.44 194 GLU A C 1
ATOM 1516 O O . GLU A 1 194 ? 11.334 -10.187 -32.225 1.00 77.44 194 GLU A O 1
ATOM 1521 N N . GLY A 1 195 ? 13.224 -11.395 -32.508 1.00 75.94 195 GLY A N 1
ATOM 1522 C CA . GLY A 1 195 ? 13.482 -11.619 -31.083 1.00 75.94 195 GLY A CA 1
ATOM 1523 C C . GLY A 1 195 ? 13.672 -10.301 -30.334 1.00 75.94 195 GLY A C 1
ATOM 1524 O O . GLY A 1 195 ? 12.966 -10.042 -29.358 1.00 75.94 195 GLY A O 1
ATOM 1525 N N . PHE A 1 196 ? 14.507 -9.416 -30.883 1.00 77.12 196 PHE A N 1
ATOM 1526 C CA . PHE A 1 196 ? 14.740 -8.083 -30.331 1.00 77.12 196 PHE A CA 1
ATOM 1527 C C . PHE A 1 196 ? 13.455 -7.269 -30.196 1.00 77.12 196 PHE A C 1
ATOM 1529 O O . PHE A 1 196 ? 13.135 -6.723 -29.138 1.00 77.12 196 PHE A O 1
ATOM 1536 N N . LYS A 1 197 ? 12.673 -7.209 -31.280 1.00 80.44 197 LYS A N 1
ATOM 1537 C CA . LYS A 1 197 ? 11.411 -6.469 -31.306 1.00 80.44 197 LYS A CA 1
ATOM 1538 C C . LYS A 1 197 ? 10.427 -7.010 -30.268 1.00 80.44 197 LYS A C 1
ATOM 1540 O O . LYS A 1 197 ? 9.736 -6.217 -29.632 1.00 80.44 197 LYS A O 1
ATOM 1545 N N . SER A 1 198 ? 10.371 -8.329 -30.082 1.00 83.12 198 SER A N 1
ATOM 1546 C CA . SER A 1 198 ? 9.527 -8.957 -29.062 1.00 83.12 198 SER A CA 1
ATOM 1547 C C . SER A 1 198 ? 9.922 -8.522 -27.648 1.00 83.12 198 SER A C 1
ATOM 1549 O O . SER A 1 198 ? 9.056 -8.108 -26.880 1.00 83.12 198 SER A O 1
ATOM 1551 N N . GLN A 1 199 ? 11.215 -8.541 -27.318 1.00 80.38 199 GLN A N 1
ATOM 1552 C CA . GLN A 1 199 ? 11.703 -8.116 -26.000 1.00 80.38 199 GLN A CA 1
ATOM 1553 C C . GLN A 1 199 ? 11.454 -6.624 -25.744 1.00 80.38 199 GLN A C 1
ATOM 1555 O O . GLN A 1 199 ? 10.993 -6.231 -24.674 1.00 80.38 199 GLN A O 1
ATOM 1560 N N . VAL A 1 200 ? 11.697 -5.772 -26.744 1.00 84.12 200 VAL A N 1
ATOM 1561 C CA . VAL A 1 200 ? 11.405 -4.333 -26.651 1.00 84.12 200 VAL A CA 1
ATOM 1562 C C . VAL A 1 200 ? 9.923 -4.090 -26.357 1.00 84.12 200 VAL A C 1
ATOM 1564 O O . VAL A 1 200 ? 9.593 -3.254 -25.515 1.00 84.12 200 VAL A O 1
ATOM 1567 N N . LEU A 1 201 ? 9.021 -4.824 -27.016 1.00 87.19 201 LEU A N 1
ATOM 1568 C CA . LEU A 1 201 ? 7.583 -4.724 -26.759 1.00 87.19 201 LEU A CA 1
ATOM 1569 C C . LEU A 1 201 ? 7.214 -5.161 -25.336 1.00 87.19 201 LEU A C 1
ATOM 1571 O O . LEU A 1 201 ? 6.364 -4.524 -24.715 1.00 87.19 201 LEU A O 1
ATOM 1575 N N . GLU A 1 202 ? 7.863 -6.194 -24.800 1.00 88.31 202 GLU A N 1
ATOM 1576 C CA . GLU A 1 202 ? 7.667 -6.625 -23.414 1.00 88.31 202 GLU A CA 1
ATOM 1577 C C . GLU A 1 202 ? 8.084 -5.533 -22.419 1.00 88.31 202 GLU A C 1
ATOM 1579 O O . GLU A 1 202 ? 7.300 -5.152 -21.543 1.00 88.31 202 GLU A O 1
ATOM 1584 N N . ILE A 1 203 ? 9.266 -4.941 -22.610 1.00 88.12 203 ILE A N 1
ATOM 1585 C CA . ILE A 1 203 ? 9.767 -3.844 -21.771 1.00 88.12 203 ILE A CA 1
ATOM 1586 C C . ILE A 1 203 ? 8.843 -2.617 -21.862 1.00 88.12 203 ILE A C 1
ATOM 1588 O O . ILE A 1 203 ? 8.525 -2.001 -20.841 1.00 88.12 203 ILE A O 1
ATOM 1592 N N . LEU A 1 204 ? 8.346 -2.277 -23.058 1.00 90.31 204 LEU A N 1
ATOM 1593 C CA . LEU A 1 204 ? 7.352 -1.210 -23.243 1.00 90.31 204 LEU A CA 1
ATOM 1594 C C . LEU A 1 204 ? 6.023 -1.528 -22.541 1.00 90.31 204 LEU A C 1
ATOM 1596 O O . LEU A 1 204 ? 5.378 -0.624 -22.000 1.00 90.31 204 LEU A O 1
ATOM 1600 N N . GLY A 1 205 ? 5.618 -2.799 -22.495 1.00 91.44 205 GLY A N 1
ATOM 1601 C CA . GLY A 1 205 ? 4.465 -3.256 -21.720 1.00 91.44 205 GLY A CA 1
ATOM 1602 C C . GLY A 1 205 ? 4.647 -3.011 -20.221 1.00 91.44 205 GLY A C 1
ATOM 1603 O O . GLY A 1 205 ? 3.764 -2.442 -19.569 1.00 91.44 205 GLY A O 1
ATOM 1604 N N . VAL A 1 206 ? 5.822 -3.353 -19.683 1.00 91.88 206 VAL A N 1
ATOM 1605 C CA . VAL A 1 206 ? 6.188 -3.070 -18.285 1.00 91.88 206 VAL A CA 1
ATOM 1606 C C . VAL A 1 206 ? 6.187 -1.568 -18.010 1.00 91.88 206 VAL A C 1
ATOM 1608 O O . VAL A 1 206 ? 5.595 -1.136 -17.017 1.00 91.88 206 VAL A O 1
ATOM 1611 N N . TYR A 1 207 ? 6.785 -0.772 -18.902 1.00 92.88 207 TYR A N 1
ATOM 1612 C CA . TYR A 1 207 ? 6.800 0.688 -18.806 1.00 92.88 207 TYR A CA 1
ATOM 1613 C C . TYR A 1 207 ? 5.383 1.260 -18.754 1.00 92.88 207 TYR A C 1
ATOM 1615 O O . TYR A 1 207 ? 5.065 2.051 -17.873 1.00 92.88 207 TYR A O 1
ATOM 1623 N N . THR A 1 208 ? 4.508 0.819 -19.660 1.00 95.50 208 THR A N 1
ATOM 1624 C CA . THR A 1 208 ? 3.118 1.288 -19.751 1.00 95.50 208 THR A CA 1
ATOM 1625 C C . THR A 1 208 ? 2.347 0.991 -18.468 1.00 95.50 208 THR A C 1
ATOM 1627 O O . THR A 1 208 ? 1.659 1.862 -17.931 1.00 95.50 208 THR A O 1
ATOM 1630 N N . LYS A 1 209 ? 2.496 -0.224 -17.927 1.00 95.06 209 LYS A N 1
ATOM 1631 C CA . LYS A 1 209 ? 1.869 -0.598 -16.656 1.00 95.06 209 LYS A CA 1
ATOM 1632 C C . LYS A 1 209 ? 2.392 0.268 -15.508 1.00 95.06 209 LYS A C 1
ATOM 1634 O O . LYS A 1 209 ? 1.595 0.777 -14.721 1.00 95.06 209 LYS A O 1
ATOM 1639 N N . LEU A 1 210 ? 3.701 0.493 -15.442 1.00 94.56 210 LEU A N 1
ATOM 1640 C CA . LEU A 1 210 ? 4.318 1.302 -14.393 1.00 94.56 210 LEU A CA 1
ATOM 1641 C C . LEU A 1 210 ? 3.893 2.775 -14.495 1.00 94.56 210 LEU A C 1
ATOM 1643 O O . LEU A 1 210 ? 3.609 3.408 -13.479 1.00 94.56 210 LEU A O 1
ATOM 1647 N N . PHE A 1 211 ? 3.767 3.288 -15.718 1.00 95.25 211 PHE A N 1
ATOM 1648 C CA . PHE A 1 211 ? 3.302 4.640 -16.005 1.00 95.25 211 PHE A CA 1
ATOM 1649 C C . PHE A 1 211 ? 1.858 4.858 -15.537 1.00 95.25 211 PHE A C 1
ATOM 1651 O O . PHE A 1 211 ? 1.556 5.892 -14.950 1.00 95.25 211 PHE A O 1
ATOM 1658 N N . SER A 1 212 ? 0.978 3.862 -15.696 1.00 94.81 212 SER A N 1
ATOM 1659 C CA . SER A 1 212 ? -0.399 3.953 -15.186 1.00 94.81 212 SER A CA 1
ATOM 1660 C C . SER A 1 212 ? -0.460 4.102 -13.659 1.00 94.81 212 SER A C 1
ATOM 1662 O O . SER A 1 212 ? -1.265 4.871 -13.131 1.00 94.81 212 SER A O 1
ATOM 1664 N N . VAL A 1 213 ? 0.432 3.412 -12.937 1.00 94.19 213 VAL A N 1
ATOM 1665 C CA . VAL A 1 213 ? 0.547 3.530 -11.477 1.00 94.19 213 VAL A CA 1
ATOM 1666 C C . VAL A 1 213 ? 1.145 4.882 -11.094 1.00 94.19 213 VAL A C 1
ATOM 1668 O O . VAL A 1 213 ? 0.659 5.524 -10.162 1.00 94.19 213 VAL A O 1
ATOM 1671 N N . TYR A 1 214 ? 2.156 5.344 -11.834 1.00 95.19 214 TYR A N 1
ATOM 1672 C CA . TYR A 1 214 ? 2.709 6.685 -11.675 1.00 95.19 214 TYR A CA 1
ATOM 1673 C C . TYR A 1 214 ? 1.619 7.754 -11.816 1.00 95.19 214 TYR A C 1
ATOM 1675 O O . TYR A 1 214 ? 1.438 8.534 -10.888 1.00 95.19 214 TYR A O 1
ATOM 1683 N N . GLU A 1 215 ? 0.836 7.757 -12.900 1.00 94.44 215 GLU A N 1
ATOM 1684 C CA . GLU A 1 215 ? -0.237 8.742 -13.097 1.00 94.44 215 GLU A CA 1
ATOM 1685 C C . GLU A 1 215 ? -1.287 8.693 -11.986 1.00 94.44 215 GLU A C 1
ATOM 1687 O O . GLU A 1 215 ? -1.654 9.744 -11.450 1.00 94.44 215 GLU A O 1
ATOM 1692 N N . LYS A 1 216 ? -1.712 7.484 -11.589 1.00 93.81 216 LYS A N 1
ATOM 1693 C CA . LYS A 1 216 ? -2.687 7.270 -10.509 1.00 93.81 216 LYS A CA 1
ATOM 1694 C C . LYS A 1 216 ? -2.289 8.001 -9.225 1.00 93.81 216 LYS A C 1
ATOM 1696 O O . LYS A 1 216 ? -3.126 8.658 -8.611 1.00 93.81 216 LYS A O 1
ATOM 1701 N N . TYR A 1 217 ? -1.025 7.894 -8.820 1.00 93.25 217 TYR A N 1
ATOM 1702 C CA . TYR A 1 217 ? -0.542 8.470 -7.561 1.00 93.25 217 TYR A CA 1
ATOM 1703 C C . TYR A 1 217 ? 0.077 9.866 -7.718 1.00 93.25 217 TYR A C 1
ATOM 1705 O O . TYR A 1 217 ? 0.168 10.604 -6.740 1.00 93.25 217 TYR A O 1
ATOM 1713 N N . HIS A 1 218 ? 0.465 10.267 -8.929 1.00 88.50 218 HIS A N 1
ATOM 1714 C CA . HIS A 1 218 ? 1.012 11.595 -9.207 1.00 88.50 218 HIS A CA 1
ATOM 1715 C C . HIS A 1 218 ? -0.084 12.664 -9.331 1.00 88.50 218 HIS A C 1
ATOM 1717 O O . HIS A 1 218 ? 0.105 13.792 -8.884 1.00 88.50 218 HIS A O 1
ATOM 1723 N N . GLN A 1 219 ? -1.253 12.321 -9.887 1.00 74.19 219 GLN A N 1
ATOM 1724 C CA . GLN A 1 219 ? -2.347 13.281 -10.097 1.00 74.19 219 GLN A CA 1
ATOM 1725 C C . GLN A 1 219 ? -3.236 13.515 -8.863 1.00 74.19 219 GLN A C 1
ATOM 1727 O O . GLN A 1 219 ? -4.117 14.372 -8.908 1.00 74.19 219 GLN A O 1
ATOM 1732 N N . GLY A 1 220 ? -3.013 12.794 -7.756 1.00 57.03 220 GLY A N 1
ATOM 1733 C CA . GLY A 1 220 ? -3.553 13.131 -6.433 1.00 57.03 220 GLY A CA 1
ATOM 1734 C C . GLY A 1 220 ? -5.067 13.373 -6.351 1.00 57.03 220 GLY A C 1
ATOM 1735 O O . GLY A 1 220 ? -5.501 14.129 -5.484 1.00 57.03 220 GLY A O 1
ATOM 1736 N N . LYS A 1 221 ? -5.886 12.774 -7.225 1.00 36.91 221 LYS A N 1
ATOM 1737 C CA . LYS A 1 221 ? -7.346 12.822 -7.089 1.00 36.91 221 LYS A CA 1
ATOM 1738 C C . LYS A 1 221 ? -7.849 11.507 -6.503 1.00 36.91 221 LYS A C 1
ATOM 1740 O O . LYS A 1 221 ? -7.910 10.521 -7.236 1.00 36.91 221 LYS A O 1
ATOM 1745 N N . PRO A 1 222 ? -8.228 11.470 -5.214 1.00 39.16 222 PRO A N 1
ATOM 1746 C CA . PRO A 1 222 ? -9.122 10.426 -4.751 1.00 39.16 222 PRO A CA 1
ATOM 1747 C C . PRO A 1 222 ? -10.440 10.577 -5.522 1.00 39.16 222 PRO A C 1
ATOM 1749 O O . PRO A 1 222 ? -11.091 11.620 -5.453 1.00 39.16 222 PRO A O 1
ATOM 1752 N N . SER A 1 223 ? -10.767 9.565 -6.323 1.00 35.34 223 SER A N 1
ATOM 1753 C CA . SER A 1 223 ? -12.140 9.274 -6.744 1.00 35.34 223 SER A CA 1
ATOM 1754 C C . SER A 1 223 ? -12.976 8.856 -5.544 1.00 35.34 223 SER A C 1
ATOM 1756 O O . SER A 1 223 ? -12.436 8.040 -4.758 1.00 35.34 223 SER A O 1
#

Secondary structure (DSSP, 8-state):
-HHHHHHHHHHHHHHHHHHHHHHHHTTSS-HHHHHHHHHHHHHHHHHHHHHHHHHHHHSSSHHHHHHHHHHHHHHHHHHHHHHHHHHHHHHHHHHHHS---GGGGG-SS-THHHHHHHHHHHHHHTT-GGGGHHHHHHHHHHHHHHHHHHHHHHTBTBS----TTS---HHHHHHHHTSHHHHHHHTTS-S-HHHHHHHHHHHHHHHHHHHHHHHHHHS----

Foldseek 3Di:
DLVVQLVVLVVQLVVQLVVLVVCVVVVVDDPVVSVVSSVVSNVVSVCSSCVVVVVVCPPDCNVVVVVVVVVVVVVVVVVVVVVVLVVLLVVLCCLQVPPPPPCVVVDLADPSLVVLVVSCVVCVVVVNNLVCLVSNLVSLLSRLLVLLVSLQVLLQQAPDDDDSNDRDDLVRVCCRCVDPRSLVRNVVPDDDSVVVVVSVVVSSVSSNVSVVSNCVSVVSDDD